Protein AF-A0A382VMK7-F1 (afdb_monomer)

Nearest PDB structures (foldseek):
  5dx6-assembly1_B-2  TM=9.245E-01  e=3.567E-18  Klebsiella pneumoniae
  1ozh-assembly1_A  TM=8.882E-01  e=9.250E-19  Klebsiella pneumoniae
  5wdg-assembly1_B  TM=8.796E-01  e=2.365E-18  Klebsiella pneumoniae
  4d5g-assembly1_B  TM=8.790E-01  e=1.026E-17  Azoarcus olearius
  4d5e-assembly1_B  TM=8.717E-01  e=1.929E-16  Azoarcus olearius

Structure (mmCIF, N/CA/C/O backbone):
data_AF-A0A382VMK7-F1
#
_entry.id   AF-A0A382VMK7-F1
#
loop_
_atom_site.group_PDB
_atom_site.id
_atom_site.type_symbol
_atom_site.label_atom_id
_atom_site.label_alt_id
_atom_site.label_comp_id
_atom_site.label_asym_id
_atom_site.label_entity_id
_atom_site.label_seq_id
_atom_site.pdbx_PDB_ins_code
_atom_site.Cartn_x
_atom_site.Cartn_y
_atom_site.Cartn_z
_atom_site.occupancy
_atom_site.B_iso_or_equiv
_atom_site.auth_seq_id
_atom_site.auth_comp_id
_atom_site.auth_asym_id
_atom_site.auth_atom_id
_atom_site.pdbx_PDB_model_num
ATOM 1 N N . ASP A 1 1 ? 24.379 11.542 -21.689 1.00 87.12 1 ASP A N 1
ATOM 2 C CA . ASP A 1 1 ? 24.155 10.149 -21.258 1.00 87.12 1 ASP A CA 1
ATOM 3 C C . ASP A 1 1 ? 22.720 10.032 -20.759 1.00 87.12 1 ASP A C 1
ATOM 5 O O . ASP A 1 1 ? 22.402 10.542 -19.684 1.00 87.12 1 ASP A O 1
ATOM 9 N N . SER A 1 2 ? 21.858 9.434 -21.584 1.00 90.12 2 SER A N 1
ATOM 10 C CA . SER A 1 2 ? 20.422 9.259 -21.330 1.00 90.12 2 SER A CA 1
ATOM 11 C C . SER A 1 2 ? 20.166 8.389 -20.099 1.00 90.12 2 SER A C 1
ATOM 13 O O . SER A 1 2 ? 19.310 8.707 -19.274 1.00 90.12 2 SER A O 1
ATOM 15 N N . ILE A 1 3 ? 20.955 7.325 -19.919 1.00 94.25 3 ILE A N 1
ATOM 16 C CA . ILE A 1 3 ? 20.839 6.423 -18.769 1.00 94.25 3 ILE A CA 1
ATOM 17 C C . ILE A 1 3 ? 21.176 7.157 -17.475 1.00 94.25 3 ILE A C 1
ATOM 19 O O . ILE A 1 3 ? 20.467 7.011 -16.479 1.00 94.25 3 ILE A O 1
ATOM 23 N N . ARG A 1 4 ? 22.229 7.982 -17.471 1.00 94.56 4 ARG A N 1
ATOM 24 C CA . ARG A 1 4 ? 22.581 8.783 -16.288 1.00 94.56 4 ARG A CA 1
ATOM 25 C C . ARG A 1 4 ? 21.475 9.770 -15.906 1.00 94.56 4 ARG A C 1
ATOM 27 O O . ARG A 1 4 ? 21.239 9.946 -14.714 1.00 94.56 4 ARG A O 1
ATOM 34 N N . MET A 1 5 ? 20.800 10.372 -16.886 1.00 95.31 5 MET A N 1
ATOM 35 C CA . MET A 1 5 ? 19.682 11.294 -16.651 1.00 95.31 5 MET A CA 1
ATOM 36 C C . MET A 1 5 ? 18.479 10.597 -16.001 1.00 95.31 5 MET A C 1
ATOM 38 O O . MET A 1 5 ? 17.836 11.171 -15.129 1.00 95.31 5 MET A O 1
ATOM 42 N N . LEU A 1 6 ? 18.193 9.352 -16.392 1.00 94.81 6 LEU A N 1
ATOM 43 C CA . LEU A 1 6 ? 17.010 8.620 -15.933 1.00 94.81 6 LEU A CA 1
ATOM 44 C C . LEU A 1 6 ? 17.263 7.735 -14.698 1.00 94.81 6 LEU A C 1
ATOM 46 O O . LEU A 1 6 ? 16.326 7.195 -14.108 1.00 94.81 6 LEU A O 1
ATOM 50 N N . ARG A 1 7 ? 18.521 7.585 -14.270 1.00 93.44 7 ARG A N 1
ATOM 51 C CA . ARG A 1 7 ? 18.901 6.784 -13.095 1.00 93.44 7 ARG A CA 1
ATOM 52 C C . ARG A 1 7 ? 18.180 7.191 -11.796 1.00 93.44 7 ARG A C 1
ATOM 54 O O . ARG A 1 7 ? 17.766 6.281 -11.090 1.00 93.44 7 ARG A O 1
ATOM 61 N N . PRO A 1 8 ? 17.973 8.483 -11.467 1.00 95.06 8 PRO A N 1
ATOM 62 C CA . PRO A 1 8 ? 17.284 8.868 -10.228 1.00 95.06 8 PRO A CA 1
ATOM 63 C C . PRO A 1 8 ? 15.796 8.488 -10.182 1.00 95.06 8 PRO A C 1
ATOM 65 O O . PRO A 1 8 ? 15.213 8.464 -9.105 1.00 95.06 8 PRO A O 1
ATOM 68 N N . ILE A 1 9 ? 15.181 8.208 -11.337 1.00 95.25 9 ILE A N 1
ATOM 69 C CA . ILE A 1 9 ? 13.748 7.898 -11.475 1.00 95.25 9 ILE A CA 1
ATOM 70 C C . ILE A 1 9 ? 13.495 6.466 -11.973 1.00 95.25 9 ILE A C 1
ATOM 72 O O . ILE A 1 9 ? 12.394 6.137 -12.412 1.00 95.25 9 ILE A O 1
ATOM 76 N N . SER A 1 10 ? 14.512 5.603 -11.936 1.00 96.06 10 SER A N 1
ATOM 77 C CA . SER A 1 10 ? 14.403 4.199 -12.334 1.00 96.06 10 SER A CA 1
ATOM 78 C C . SER A 1 10 ? 15.081 3.285 -11.322 1.00 96.06 10 SER A C 1
ATOM 80 O O . SER A 1 10 ? 16.076 3.636 -10.696 1.00 96.06 10 SER A O 1
ATOM 82 N N . LYS A 1 11 ? 14.556 2.067 -11.182 1.00 96.56 11 LYS A N 1
ATOM 83 C CA . LYS A 1 11 ? 15.168 1.013 -10.361 1.00 96.56 11 LYS A CA 1
ATOM 84 C C . LYS A 1 11 ? 16.472 0.512 -10.972 1.00 96.56 11 LYS A C 1
ATOM 86 O O . LYS A 1 11 ? 17.366 0.054 -10.267 1.00 96.56 11 LYS A O 1
ATOM 91 N N . TRP A 1 12 ? 16.548 0.533 -12.300 1.00 97.19 12 TRP A N 1
ATOM 92 C CA . TRP A 1 12 ? 17.700 0.067 -13.052 1.00 97.19 12 TRP A CA 1
ATOM 93 C C . TRP A 1 12 ? 17.698 0.674 -14.453 1.00 97.19 12 TRP A C 1
ATOM 95 O O . TRP A 1 12 ? 16.662 0.702 -15.114 1.00 97.19 12 TRP A O 1
ATOM 105 N N . GLY A 1 13 ? 18.860 1.128 -14.913 1.00 96.12 13 GLY A N 1
ATOM 106 C CA . GLY A 1 13 ? 19.052 1.685 -16.248 1.00 96.12 13 GLY A CA 1
ATOM 107 C C . GLY A 1 13 ? 20.375 1.213 -16.839 1.00 96.12 13 GLY A C 1
ATOM 108 O O . GLY A 1 13 ? 21.387 1.243 -16.133 1.00 96.12 13 GLY A O 1
ATOM 109 N N . HIS A 1 14 ? 20.386 0.773 -18.100 1.00 96.19 14 HIS A N 1
ATOM 110 C CA . HIS A 1 14 ? 21.605 0.295 -18.761 1.00 96.19 14 HIS A CA 1
ATOM 111 C C . HIS A 1 14 ? 21.561 0.448 -20.289 1.00 96.19 14 HIS A C 1
ATOM 113 O O . HIS A 1 14 ? 20.524 0.213 -20.903 1.00 96.19 14 HIS A O 1
ATOM 119 N N . SER A 1 15 ? 22.702 0.763 -20.909 1.00 96.25 15 SER A N 1
ATOM 120 C CA . SER A 1 15 ? 22.875 0.719 -22.370 1.00 96.25 15 SER A CA 1
ATOM 121 C C . SER A 1 15 ? 23.391 -0.647 -22.822 1.00 96.25 15 SER A C 1
ATOM 123 O O . SER A 1 15 ? 24.264 -1.233 -22.176 1.00 96.25 15 SER A O 1
ATOM 125 N N . ILE A 1 16 ? 22.863 -1.177 -23.919 1.00 95.56 16 ILE A N 1
ATOM 126 C CA . ILE A 1 16 ? 23.260 -2.482 -24.454 1.00 95.56 16 ILE A CA 1
ATOM 127 C C . ILE A 1 16 ? 24.425 -2.288 -25.425 1.00 95.56 16 ILE A C 1
ATOM 129 O O . ILE A 1 16 ? 24.258 -1.724 -26.497 1.00 95.56 16 ILE A O 1
ATOM 133 N N . TYR A 1 17 ? 25.608 -2.786 -25.061 1.00 94.56 17 TYR A N 1
ATOM 134 C CA . TYR A 1 17 ? 26.824 -2.645 -25.880 1.00 94.56 17 TYR A CA 1
ATOM 135 C C . TYR A 1 17 ? 27.124 -3.853 -26.777 1.00 94.56 17 TYR A C 1
ATOM 137 O O . TYR A 1 17 ? 27.991 -3.781 -27.645 1.00 94.56 17 TYR A O 1
ATOM 145 N N . LYS A 1 18 ? 26.456 -4.987 -26.542 1.00 93.75 18 LYS A N 1
ATOM 146 C CA . LYS A 1 18 ? 26.663 -6.241 -27.273 1.00 93.75 18 LYS A CA 1
ATOM 147 C C . LYS A 1 18 ? 25.306 -6.824 -27.655 1.00 93.75 18 LYS A C 1
ATOM 149 O O . LYS A 1 18 ? 24.480 -7.003 -26.760 1.00 93.75 18 LYS A O 1
ATOM 154 N N . PRO A 1 19 ? 25.045 -7.127 -28.934 1.00 92.75 19 PRO A N 1
ATOM 155 C CA . PRO A 1 19 ? 23.731 -7.609 -29.343 1.00 92.75 19 PRO A CA 1
ATOM 156 C C . PRO A 1 19 ? 23.422 -8.999 -28.749 1.00 92.75 19 PRO A C 1
ATOM 158 O O . PRO A 1 19 ? 22.274 -9.307 -28.436 1.00 92.75 19 PRO A O 1
ATOM 161 N N . GLU A 1 20 ? 24.443 -9.806 -28.440 1.00 91.75 20 GLU A N 1
ATOM 162 C CA . GLU A 1 20 ? 24.295 -11.132 -27.828 1.00 91.75 20 GLU A CA 1
ATOM 163 C C . GLU A 1 20 ? 23.798 -11.100 -26.371 1.00 91.75 20 GLU A C 1
ATOM 165 O O . GLU A 1 20 ? 23.551 -12.165 -25.797 1.00 91.75 20 GLU A O 1
ATOM 170 N N . THR A 1 21 ? 23.722 -9.930 -25.726 1.00 92.81 21 THR A N 1
ATOM 171 C CA . THR A 1 21 ? 23.232 -9.795 -24.341 1.00 92.81 21 THR A CA 1
ATOM 172 C C . THR A 1 21 ? 21.795 -9.288 -24.267 1.00 92.81 21 THR A C 1
ATOM 174 O O . THR A 1 21 ? 21.233 -9.251 -23.173 1.00 92.81 21 THR A O 1
ATOM 177 N N . ILE A 1 22 ? 21.168 -8.951 -25.403 1.00 93.19 22 ILE A N 1
ATOM 178 C CA . ILE A 1 22 ? 19.795 -8.425 -25.448 1.00 93.19 22 ILE A CA 1
ATOM 179 C C . ILE A 1 22 ? 18.808 -9.332 -24.684 1.00 93.19 22 ILE A C 1
ATOM 181 O O . ILE A 1 22 ? 18.127 -8.806 -23.799 1.00 93.19 22 ILE A O 1
ATOM 185 N N . PRO A 1 23 ? 18.748 -10.667 -24.906 1.00 92.56 23 PRO A N 1
ATOM 186 C CA . PRO A 1 23 ? 17.789 -11.519 -24.194 1.00 92.56 23 PRO A CA 1
ATOM 187 C C . PRO A 1 23 ? 17.968 -11.494 -22.669 1.00 92.56 23 PRO A C 1
ATOM 189 O O . PRO A 1 23 ? 16.991 -11.433 -21.923 1.00 92.56 23 PRO A O 1
ATOM 192 N N . GLU A 1 24 ? 19.216 -11.486 -22.194 1.00 93.12 24 GLU A N 1
ATOM 193 C CA . GLU A 1 24 ? 19.541 -11.425 -20.766 1.00 93.12 24 GLU A CA 1
ATOM 194 C C . GLU A 1 24 ? 19.155 -10.078 -20.152 1.00 93.12 24 GLU A C 1
ATOM 196 O O . GLU A 1 24 ? 18.521 -10.029 -19.095 1.00 93.12 24 GLU A O 1
ATOM 201 N N . MET A 1 25 ? 19.501 -8.983 -20.830 1.00 95.06 25 MET A N 1
ATOM 202 C CA . MET A 1 25 ? 19.239 -7.624 -20.363 1.00 95.06 25 MET A CA 1
ATOM 203 C C . MET A 1 25 ? 17.740 -7.340 -20.297 1.00 95.06 25 MET A C 1
ATOM 205 O O . MET A 1 25 ? 17.267 -6.826 -19.283 1.00 95.06 25 MET A O 1
ATOM 209 N N . VAL A 1 26 ? 16.978 -7.750 -21.317 1.00 94.81 26 VAL A N 1
ATOM 210 C CA . VAL A 1 26 ? 15.511 -7.653 -21.319 1.00 94.81 26 VAL A CA 1
ATOM 211 C C . VAL A 1 26 ? 14.929 -8.493 -20.184 1.00 94.81 26 VAL A C 1
ATO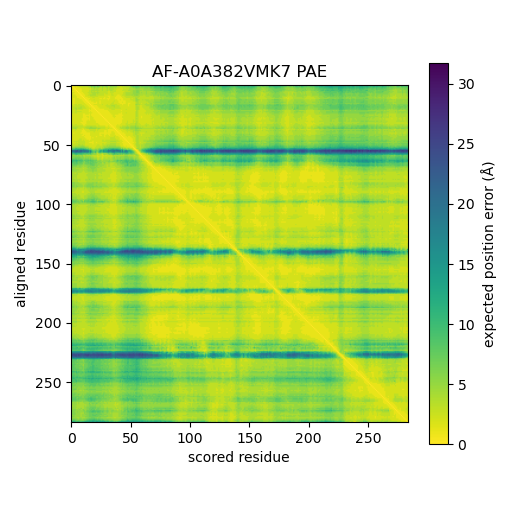M 213 O O . VAL A 1 26 ? 14.161 -7.981 -19.368 1.00 94.81 26 VAL A O 1
ATOM 216 N N . ARG A 1 27 ? 15.351 -9.756 -20.041 1.00 94.56 27 ARG A N 1
ATOM 217 C CA . ARG A 1 27 ? 14.870 -10.626 -18.958 1.00 94.56 27 ARG A CA 1
ATOM 218 C C . ARG A 1 27 ? 15.138 -10.031 -17.573 1.00 94.56 27 ARG A C 1
ATOM 220 O O . ARG A 1 27 ? 14.276 -10.132 -16.690 1.00 94.56 27 ARG A O 1
ATOM 227 N N . LYS A 1 28 ? 16.316 -9.435 -17.376 1.00 95.19 28 LYS A N 1
ATOM 228 C CA . LYS A 1 28 ? 16.721 -8.757 -16.138 1.00 95.19 28 LYS A CA 1
ATOM 229 C C . LYS A 1 28 ? 15.894 -7.499 -15.879 1.00 95.19 28 LYS A C 1
ATOM 231 O O . LYS A 1 28 ? 15.451 -7.330 -14.745 1.00 95.19 28 LYS A O 1
ATOM 236 N N . ALA A 1 29 ? 15.651 -6.671 -16.898 1.00 96.19 29 ALA A N 1
ATOM 237 C CA . ALA A 1 29 ? 14.829 -5.465 -16.791 1.00 96.19 29 ALA A CA 1
ATOM 238 C C . ALA A 1 29 ? 13.443 -5.796 -16.223 1.00 96.19 29 ALA A C 1
ATOM 240 O O . ALA A 1 29 ? 13.086 -5.310 -15.153 1.00 96.19 29 ALA A O 1
ATOM 241 N N . PHE A 1 30 ? 12.730 -6.739 -16.848 1.00 95.31 30 PHE A N 1
ATOM 242 C CA . PHE A 1 30 ? 11.422 -7.190 -16.361 1.00 95.31 30 PHE A CA 1
ATOM 243 C C . PHE A 1 30 ? 11.498 -7.791 -14.953 1.00 95.31 30 PHE A C 1
ATOM 245 O O . PHE A 1 30 ? 10.672 -7.466 -14.104 1.00 95.31 30 PHE A O 1
ATOM 252 N N . LYS A 1 31 ? 12.530 -8.598 -14.651 1.00 94.38 31 LYS A N 1
ATOM 253 C CA . LYS A 1 31 ? 12.708 -9.162 -13.300 1.00 94.38 31 LYS A CA 1
ATOM 254 C C . LYS A 1 31 ? 12.799 -8.072 -12.228 1.00 94.38 31 LYS A C 1
ATOM 256 O O . LYS A 1 31 ? 12.216 -8.234 -11.164 1.00 94.38 31 LYS A O 1
ATOM 261 N N . ILE A 1 32 ? 13.545 -6.998 -12.486 1.00 95.12 32 ILE A N 1
ATOM 262 C CA . ILE A 1 32 ? 13.729 -5.888 -11.539 1.00 95.12 32 ILE A CA 1
ATOM 263 C C . ILE A 1 32 ? 12.477 -5.001 -11.485 1.00 95.12 32 ILE A C 1
ATOM 265 O O . ILE A 1 32 ? 12.089 -4.559 -10.400 1.00 95.12 32 ILE A O 1
ATOM 269 N N . ALA A 1 33 ? 11.827 -4.764 -12.628 1.00 95.56 33 ALA A N 1
ATOM 270 C CA . ALA A 1 33 ? 10.605 -3.970 -12.716 1.00 95.56 33 ALA A CA 1
ATOM 271 C C . ALA A 1 33 ? 9.455 -4.583 -11.901 1.00 95.56 33 ALA A C 1
ATOM 273 O O . ALA A 1 33 ? 8.742 -3.860 -11.211 1.00 95.56 33 ALA A O 1
ATOM 274 N N . GLU A 1 34 ? 9.317 -5.912 -11.931 1.00 92.25 34 GLU A N 1
ATOM 275 C CA . GLU A 1 34 ? 8.268 -6.665 -11.225 1.00 92.25 34 GLU A CA 1
ATOM 276 C C . GLU A 1 34 ? 8.579 -6.937 -9.741 1.00 92.25 34 GLU A C 1
ATOM 278 O O . GLU A 1 34 ? 7.682 -7.300 -8.975 1.00 92.25 34 GLU A O 1
ATOM 283 N N . GLN A 1 35 ? 9.841 -6.804 -9.315 1.00 90.81 35 GLN A N 1
ATOM 284 C CA . GLN A 1 35 ? 10.218 -6.931 -7.902 1.00 90.81 35 GLN A CA 1
ATOM 285 C C . GLN A 1 35 ? 9.572 -5.826 -7.067 1.00 90.81 35 GLN A C 1
ATOM 287 O O . GLN A 1 35 ? 9.479 -4.687 -7.512 1.00 90.81 35 GLN A O 1
ATOM 292 N N . GLU A 1 36 ? 9.188 -6.135 -5.832 1.00 89.06 36 GLU A N 1
ATOM 293 C CA . GLU A 1 36 ? 8.537 -5.161 -4.953 1.00 89.06 36 GLU A CA 1
ATOM 294 C C . GLU A 1 36 ? 9.561 -4.163 -4.378 1.00 89.06 36 GLU A C 1
ATOM 296 O O . GLU A 1 36 ? 10.664 -4.547 -3.998 1.00 89.06 36 GLU A O 1
ATOM 301 N N . LYS A 1 37 ? 9.261 -2.864 -4.312 1.00 89.25 37 LYS A N 1
ATOM 302 C CA . LYS A 1 37 ? 8.102 -2.193 -4.929 1.00 89.25 37 LYS A CA 1
ATOM 303 C C . LYS A 1 37 ? 8.286 -2.117 -6.465 1.00 89.25 37 LYS A C 1
ATOM 305 O O . LYS A 1 37 ? 9.405 -1.817 -6.904 1.00 89.25 37 LYS A O 1
ATOM 310 N N . PRO A 1 38 ? 7.259 -2.422 -7.292 1.00 91.56 38 PRO A N 1
ATOM 311 C CA . PRO A 1 38 ? 7.386 -2.389 -8.744 1.00 91.56 38 PRO A CA 1
ATOM 312 C C . PRO A 1 38 ? 7.754 -0.995 -9.230 1.00 91.56 38 PRO A C 1
ATOM 314 O O . PRO A 1 38 ? 7.354 0.002 -8.630 1.00 91.56 38 PRO A O 1
ATOM 317 N N . GLY A 1 39 ? 8.510 -0.917 -10.317 1.00 94.50 39 GLY A N 1
ATOM 318 C CA . GLY A 1 39 ? 8.973 0.372 -10.811 1.00 94.50 39 GLY A CA 1
ATOM 319 C C . GLY A 1 39 ? 9.666 0.299 -12.157 1.00 94.50 39 GLY A C 1
ATOM 320 O O . GLY A 1 39 ? 9.794 -0.760 -12.766 1.00 94.50 39 GLY A O 1
ATOM 321 N N . VAL A 1 40 ? 10.107 1.461 -12.623 1.00 96.81 40 VAL A N 1
ATOM 322 C CA . VAL A 1 40 ? 10.625 1.636 -13.979 1.00 96.81 40 VAL A CA 1
ATOM 323 C C . VAL A 1 40 ? 12.026 1.042 -14.114 1.00 96.81 40 VAL A C 1
ATOM 325 O O . VAL A 1 40 ? 12.895 1.267 -13.270 1.00 96.81 40 VAL A O 1
ATOM 328 N N . THR A 1 41 ? 12.263 0.332 -15.215 1.00 97.88 41 THR A N 1
ATOM 329 C CA . THR A 1 41 ? 13.598 -0.070 -15.676 1.00 97.88 41 THR A CA 1
ATOM 330 C C . THR A 1 41 ? 13.823 0.395 -17.102 1.00 97.88 41 THR A C 1
ATOM 332 O O . THR A 1 41 ? 12.881 0.411 -17.890 1.00 97.88 41 THR A O 1
ATOM 335 N N . ILE A 1 42 ? 15.059 0.747 -17.444 1.00 97.06 42 ILE A N 1
ATOM 336 C CA . ILE A 1 42 ? 15.380 1.431 -18.696 1.00 97.06 42 ILE A CA 1
ATOM 337 C C . ILE A 1 42 ? 16.498 0.686 -19.412 1.00 97.06 42 ILE A C 1
ATOM 339 O O . ILE A 1 42 ? 17.556 0.423 -18.842 1.00 97.06 42 ILE A O 1
ATOM 343 N N . LEU A 1 43 ? 16.263 0.366 -20.679 1.00 96.00 43 LEU A N 1
ATOM 344 C CA . LEU A 1 43 ? 17.257 -0.209 -21.570 1.00 96.00 43 LEU A CA 1
ATOM 345 C C . LEU A 1 43 ? 17.445 0.720 -22.760 1.00 96.00 43 LEU A C 1
ATOM 347 O O . LEU A 1 43 ? 16.505 0.960 -23.512 1.00 96.00 43 LEU A O 1
ATOM 351 N N . GLU A 1 44 ? 18.656 1.237 -22.925 1.00 96.25 44 GLU A N 1
ATOM 352 C CA . GLU A 1 44 ? 19.042 1.965 -24.131 1.00 96.25 44 GLU A CA 1
ATOM 353 C C . GLU A 1 44 ? 19.626 0.963 -25.129 1.00 96.25 44 GLU A C 1
ATOM 355 O O . GLU A 1 44 ? 20.584 0.250 -24.819 1.00 96.25 44 GLU A O 1
ATOM 360 N N . LEU A 1 45 ? 19.029 0.891 -26.318 1.00 95.69 45 LEU A N 1
ATOM 361 C CA . LEU A 1 45 ? 19.481 0.043 -27.415 1.00 95.69 45 LEU A CA 1
ATOM 362 C C . LEU A 1 45 ? 20.042 0.939 -28.531 1.00 95.69 45 LEU A C 1
ATOM 364 O O . LEU A 1 45 ? 19.256 1.543 -29.261 1.00 95.69 45 LEU A O 1
ATOM 368 N N . PRO A 1 46 ? 21.376 1.048 -28.666 1.00 95.94 46 PRO A N 1
ATOM 369 C CA . PRO A 1 46 ? 21.995 1.805 -29.748 1.00 95.94 46 PRO A CA 1
ATOM 370 C C . PRO A 1 46 ? 21.626 1.238 -31.123 1.00 95.94 46 PRO A C 1
ATOM 372 O O . PRO A 1 46 ? 21.546 0.020 -31.304 1.00 95.94 46 PRO A O 1
ATOM 375 N N . GLU A 1 47 ? 21.432 2.112 -32.111 1.00 97.12 47 GLU A N 1
ATOM 376 C CA . GLU A 1 47 ? 21.015 1.699 -33.457 1.00 97.12 47 GLU A CA 1
ATOM 377 C C . GLU A 1 47 ? 22.028 0.782 -34.152 1.00 97.12 47 GLU A C 1
ATOM 379 O O . GLU A 1 47 ? 21.641 -0.140 -34.867 1.00 97.12 47 GLU A O 1
ATOM 384 N N . ASP A 1 48 ? 23.325 1.029 -33.966 1.00 95.75 48 ASP A N 1
ATOM 385 C CA . ASP A 1 48 ? 24.402 0.217 -34.539 1.00 95.75 48 ASP A CA 1
ATOM 386 C C . ASP A 1 48 ? 24.436 -1.193 -33.937 1.00 95.75 48 ASP A C 1
ATOM 388 O O . ASP A 1 48 ? 24.784 -2.150 -34.627 1.00 95.75 48 ASP A O 1
ATOM 392 N N . ILE A 1 49 ? 24.030 -1.336 -32.673 1.00 95.19 49 ILE A N 1
ATOM 393 C CA . ILE A 1 49 ? 23.857 -2.631 -32.011 1.00 95.19 49 ILE A CA 1
ATOM 394 C C . ILE A 1 49 ? 22.580 -3.318 -32.500 1.00 95.19 49 ILE A C 1
ATOM 396 O O . ILE A 1 49 ? 22.623 -4.505 -32.811 1.00 95.19 49 ILE A O 1
ATOM 400 N N . ALA A 1 50 ? 21.472 -2.583 -32.628 1.00 93.69 50 ALA A N 1
ATOM 401 C CA . ALA A 1 50 ? 20.192 -3.117 -33.101 1.00 93.69 50 ALA A CA 1
ATOM 402 C C . ALA A 1 50 ? 20.251 -3.672 -34.536 1.00 93.69 50 ALA A C 1
ATOM 404 O O . ALA A 1 50 ? 19.525 -4.607 -34.859 1.00 93.69 50 ALA A O 1
ATOM 405 N N . LYS A 1 51 ? 21.110 -3.103 -35.392 1.00 94.88 51 LYS A N 1
ATOM 406 C CA . LYS A 1 51 ? 21.286 -3.506 -36.799 1.00 94.88 51 LYS A CA 1
ATOM 407 C C . LYS A 1 51 ? 22.101 -4.791 -36.989 1.00 94.88 51 LYS A C 1
ATOM 409 O O . LYS A 1 51 ? 22.141 -5.309 -38.101 1.00 94.88 51 LYS A O 1
ATOM 414 N N . LYS A 1 52 ? 22.798 -5.283 -35.959 1.00 92.88 52 LYS A N 1
ATOM 415 C CA . LYS A 1 52 ? 23.676 -6.455 -36.088 1.00 92.88 52 LYS A CA 1
ATOM 416 C C . LYS A 1 52 ? 22.867 -7.745 -36.135 1.00 92.88 52 LYS A C 1
ATOM 418 O O . LYS A 1 52 ? 22.055 -8.008 -35.253 1.00 92.88 52 LYS A O 1
ATOM 423 N N . GLU A 1 53 ? 23.164 -8.584 -37.121 1.00 90.12 53 GLU A N 1
ATOM 424 C CA . GLU A 1 53 ? 22.693 -9.964 -37.136 1.00 90.12 53 GLU A CA 1
ATOM 425 C C . GLU A 1 53 ? 23.448 -10.782 -36.090 1.00 90.12 53 GLU A C 1
ATOM 427 O O . GLU A 1 53 ? 24.671 -10.699 -35.961 1.00 90.12 53 GLU A O 1
ATOM 432 N N . VAL A 1 54 ? 22.705 -11.581 -35.332 1.00 86.38 54 VAL A N 1
ATOM 433 C CA . VAL A 1 54 ? 23.250 -12.435 -34.280 1.00 86.38 54 VAL A CA 1
ATOM 434 C C . VAL A 1 54 ? 22.745 -13.843 -34.516 1.00 86.38 54 VAL A C 1
ATOM 436 O O . VAL A 1 54 ? 21.551 -14.044 -34.743 1.00 86.38 54 VAL A O 1
ATOM 439 N N . ILE A 1 55 ? 23.635 -14.828 -34.410 1.00 80.44 55 ILE A N 1
ATOM 440 C CA . ILE A 1 55 ? 23.214 -16.226 -34.329 1.00 80.44 55 ILE A CA 1
ATOM 441 C C . ILE A 1 55 ? 22.365 -16.346 -33.064 1.00 80.44 55 ILE A C 1
ATOM 443 O O . ILE A 1 55 ? 22.835 -16.039 -31.966 1.00 80.44 55 ILE A O 1
ATOM 447 N N . SER A 1 56 ? 21.095 -16.706 -33.254 1.00 66.00 56 SER A N 1
ATOM 448 C CA . SER A 1 56 ? 20.070 -16.672 -32.214 1.00 66.00 56 SER A CA 1
ATOM 449 C C . SER A 1 56 ? 20.562 -17.341 -30.929 1.00 66.00 56 SER A C 1
ATOM 451 O O . SER A 1 56 ? 20.916 -18.520 -30.921 1.00 66.00 56 SER A O 1
ATOM 453 N N . LYS A 1 57 ? 20.585 -16.574 -29.836 1.00 69.56 57 LYS A N 1
ATOM 454 C CA . LYS A 1 57 ? 20.596 -17.145 -28.491 1.00 69.56 57 LYS A CA 1
ATOM 455 C C . LYS A 1 57 ? 19.161 -17.418 -28.080 1.00 69.56 57 LYS A C 1
ATOM 457 O O . LYS A 1 57 ? 18.283 -16.595 -28.339 1.00 69.56 57 LYS A O 1
ATOM 462 N N . GLU A 1 58 ? 18.949 -18.534 -27.393 1.00 82.88 58 GLU A N 1
ATOM 463 C CA . GLU A 1 58 ? 17.648 -18.856 -26.816 1.00 82.88 58 GLU A CA 1
ATOM 464 C C . GLU A 1 58 ? 17.146 -17.713 -25.923 1.00 82.88 58 GLU A C 1
ATOM 466 O O . GLU A 1 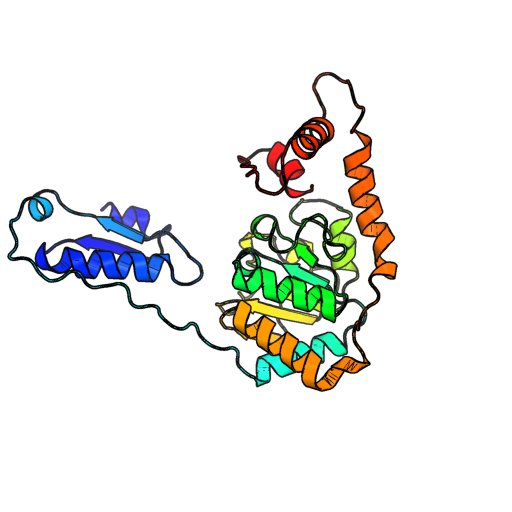58 ? 17.901 -17.110 -25.148 1.00 82.88 58 GLU A O 1
ATOM 471 N N . ILE A 1 59 ? 15.854 -17.408 -26.045 1.00 85.75 59 ILE A N 1
ATOM 472 C CA . ILE A 1 59 ? 15.184 -16.457 -25.163 1.00 85.75 59 ILE A CA 1
ATOM 473 C C . ILE A 1 59 ? 15.214 -17.033 -23.746 1.00 85.75 59 ILE A C 1
ATOM 475 O O . ILE A 1 59 ? 14.873 -18.191 -23.510 1.00 85.75 59 ILE A O 1
ATOM 479 N N . ILE A 1 60 ? 15.626 -16.213 -22.778 1.00 89.94 60 ILE A N 1
ATOM 480 C CA . ILE A 1 60 ? 15.637 -16.634 -21.379 1.00 89.94 60 ILE A CA 1
ATOM 481 C C . ILE A 1 60 ? 14.213 -16.550 -20.834 1.00 89.94 60 ILE A C 1
ATOM 483 O O . ILE A 1 60 ? 13.731 -15.471 -20.487 1.00 89.94 60 ILE A O 1
ATOM 487 N N . GLU A 1 61 ? 13.563 -17.703 -20.712 1.00 91.69 61 GLU A N 1
ATOM 488 C CA . GLU A 1 61 ? 12.182 -17.793 -20.243 1.00 91.69 61 GLU A CA 1
ATOM 489 C C . GLU A 1 61 ? 11.979 -17.228 -18.817 1.00 91.69 61 GLU A C 1
ATOM 491 O O . GLU A 1 61 ? 12.815 -17.403 -17.907 1.00 91.69 61 GLU A O 1
ATOM 496 N N . PRO A 1 62 ? 10.844 -16.555 -18.555 1.00 89.69 62 PRO A N 1
ATOM 497 C CA . PRO A 1 62 ? 10.531 -16.026 -17.242 1.00 89.69 62 PRO A CA 1
ATOM 498 C C . PRO A 1 62 ? 10.219 -17.139 -16.237 1.00 89.69 62 PRO A C 1
ATOM 500 O O . PRO A 1 62 ? 9.157 -17.752 -16.232 1.00 89.69 62 PRO A O 1
ATOM 503 N N . ARG A 1 63 ? 11.136 -17.352 -15.288 1.00 87.62 63 ARG A N 1
ATOM 504 C CA . ARG A 1 63 ? 10.874 -18.175 -14.095 1.00 87.62 63 ARG A CA 1
ATOM 5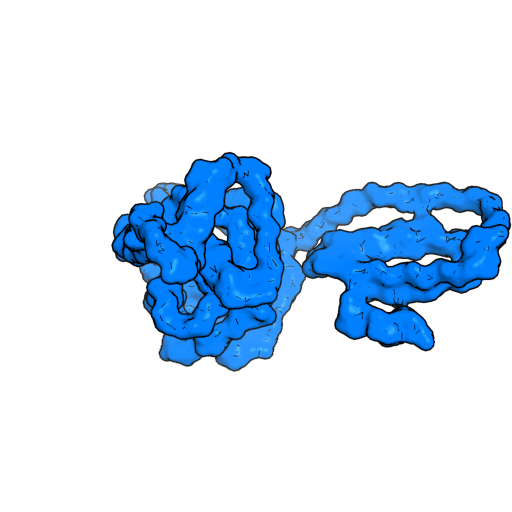05 C C . ARG A 1 63 ? 10.218 -17.365 -12.975 1.00 87.62 63 ARG A C 1
ATOM 507 O O . ARG A 1 63 ? 10.742 -16.319 -12.578 1.00 87.62 63 ARG A O 1
ATOM 514 N N . LYS A 1 64 ? 9.110 -17.878 -12.424 1.00 83.00 64 LYS A N 1
ATOM 515 C CA . LYS A 1 64 ? 8.458 -17.314 -11.230 1.00 83.00 64 LYS A CA 1
ATOM 516 C C . LYS A 1 64 ? 9.395 -17.428 -10.028 1.00 83.00 64 LYS A C 1
ATOM 518 O O . LYS A 1 64 ? 9.875 -18.513 -9.713 1.00 83.00 64 LYS A O 1
ATOM 523 N N . THR A 1 65 ? 9.649 -16.308 -9.358 1.00 84.50 65 THR A N 1
ATOM 524 C CA . THR A 1 65 ? 10.458 -16.267 -8.130 1.00 84.50 65 THR A CA 1
ATOM 525 C C . THR A 1 65 ? 9.522 -16.320 -6.924 1.00 84.50 65 THR A C 1
ATOM 527 O O . THR A 1 65 ? 8.515 -15.611 -6.902 1.00 84.50 65 THR A O 1
ATOM 530 N N . ARG A 1 66 ? 9.825 -17.164 -5.930 1.00 85.94 66 ARG A N 1
ATOM 531 C CA . ARG A 1 66 ? 9.108 -17.134 -4.648 1.00 85.94 66 ARG A CA 1
ATOM 532 C C . ARG A 1 66 ? 9.531 -15.894 -3.863 1.00 85.94 66 ARG A C 1
ATOM 534 O O . ARG A 1 66 ? 10.7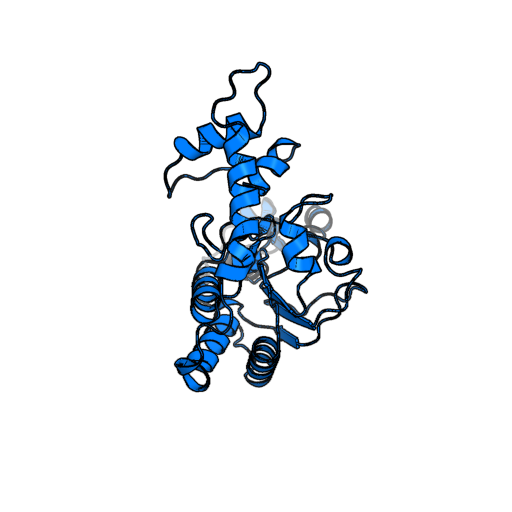04 -15.534 -3.868 1.00 85.94 66 ARG A O 1
ATOM 541 N N . ARG A 1 67 ? 8.565 -15.237 -3.229 1.00 89.88 67 ARG A N 1
ATOM 542 C CA . ARG A 1 67 ? 8.803 -14.067 -2.376 1.00 89.88 67 ARG A CA 1
ATOM 543 C C . ARG A 1 67 ? 9.191 -14.529 -0.966 1.00 89.88 67 ARG A C 1
ATOM 545 O O . ARG A 1 67 ? 8.931 -15.680 -0.618 1.00 89.88 67 ARG A O 1
ATOM 552 N N . ALA A 1 68 ? 9.845 -13.657 -0.201 1.00 92.06 68 ALA A N 1
ATOM 553 C CA . ALA A 1 68 ? 10.265 -13.962 1.163 1.00 92.06 68 ALA A CA 1
ATOM 554 C C . ALA A 1 68 ? 9.044 -14.236 2.056 1.00 92.06 68 ALA A C 1
ATOM 556 O O . ALA A 1 68 ? 8.063 -13.493 1.994 1.00 92.06 68 ALA A O 1
ATOM 557 N N . ALA A 1 69 ? 9.117 -15.301 2.852 1.00 95.50 69 ALA A N 1
ATOM 558 C CA . ALA A 1 69 ? 8.106 -15.611 3.856 1.00 95.50 69 ALA A CA 1
ATOM 559 C C . ALA A 1 69 ? 8.304 -14.735 5.098 1.00 95.50 69 ALA A C 1
ATOM 561 O O . ALA A 1 69 ? 9.429 -14.332 5.400 1.00 95.50 69 ALA A O 1
ATOM 562 N N . ALA A 1 70 ? 7.217 -14.461 5.811 1.00 97.44 70 ALA A N 1
ATOM 563 C CA . ALA A 1 70 ? 7.258 -13.728 7.069 1.00 97.44 70 ALA A CA 1
ATOM 564 C C . ALA A 1 70 ? 7.969 -14.535 8.163 1.00 97.44 70 ALA A C 1
ATOM 566 O O . ALA A 1 70 ? 7.737 -15.739 8.308 1.00 97.44 70 ALA A O 1
ATOM 567 N N . ASP A 1 71 ? 8.810 -13.865 8.958 1.00 98.00 71 ASP A N 1
ATOM 568 C CA . ASP A 1 71 ? 9.390 -14.479 10.148 1.00 98.00 71 ASP A CA 1
ATOM 569 C C . ASP A 1 71 ? 8.306 -14.728 11.205 1.00 98.00 71 ASP A C 1
ATOM 571 O O . ASP A 1 71 ? 7.613 -13.817 11.662 1.00 98.00 71 ASP A O 1
ATOM 575 N N . HIS A 1 72 ? 8.193 -15.982 11.631 1.00 97.38 72 HIS A N 1
ATOM 576 C CA . HIS A 1 72 ? 7.198 -16.427 12.601 1.00 97.38 72 HIS A CA 1
ATOM 577 C C . HIS A 1 72 ? 7.248 -15.683 13.950 1.00 97.38 72 HIS A C 1
ATOM 579 O O . HIS A 1 72 ? 6.207 -15.547 14.597 1.00 97.38 72 HIS A O 1
ATOM 585 N N . LYS A 1 73 ? 8.417 -15.196 14.406 1.00 98.38 73 LYS A N 1
ATOM 586 C CA . LYS A 1 73 ? 8.506 -14.437 15.667 1.00 98.38 73 LYS A CA 1
ATOM 587 C C . LYS A 1 73 ? 7.952 -13.032 15.484 1.00 98.38 73 LYS A C 1
ATOM 589 O O . LYS A 1 73 ? 7.190 -12.588 16.338 1.00 98.38 73 LYS A O 1
ATOM 594 N N . ALA A 1 74 ? 8.270 -12.380 14.367 1.00 98.44 74 ALA A N 1
ATOM 595 C CA . ALA A 1 74 ? 7.694 -11.087 14.007 1.00 98.44 74 ALA A CA 1
ATOM 596 C C . ALA A 1 74 ? 6.162 -11.169 13.858 1.00 98.44 74 ALA A C 1
ATOM 598 O O . ALA A 1 74 ? 5.441 -10.353 14.430 1.00 98.44 74 ALA A O 1
ATOM 599 N N . VAL A 1 75 ? 5.648 -12.210 13.189 1.00 98.62 75 VAL A N 1
ATOM 600 C CA . VAL A 1 75 ? 4.197 -12.475 13.087 1.00 98.62 75 VAL A CA 1
ATOM 601 C C . VAL A 1 75 ? 3.564 -12.647 14.465 1.00 98.62 75 VAL A C 1
ATOM 603 O O . VAL A 1 75 ? 2.521 -12.057 14.752 1.00 98.62 75 VAL A O 1
ATOM 606 N N . LYS A 1 76 ? 4.192 -13.441 15.338 1.00 98.50 76 LYS A N 1
ATOM 607 C CA . LYS A 1 76 ? 3.698 -13.664 16.698 1.00 98.50 76 LYS A CA 1
ATOM 608 C C . LYS A 1 76 ? 3.662 -12.361 17.504 1.00 98.50 76 LYS A C 1
ATOM 610 O O . LYS A 1 76 ? 2.644 -12.090 18.134 1.00 98.50 76 LYS A O 1
ATOM 615 N N . ALA A 1 77 ? 4.719 -11.551 17.438 1.00 98.69 77 ALA A N 1
ATOM 616 C CA . ALA A 1 77 ? 4.779 -10.249 18.102 1.00 98.69 77 ALA A CA 1
ATOM 617 C C . ALA A 1 77 ? 3.688 -9.293 17.589 1.00 98.69 77 ALA A C 1
ATOM 619 O O . ALA A 1 77 ? 3.045 -8.609 18.384 1.00 98.69 77 ALA A O 1
ATOM 620 N N . ALA A 1 78 ? 3.417 -9.295 16.279 1.00 98.69 78 ALA A N 1
ATOM 621 C CA . ALA A 1 78 ? 2.346 -8.493 15.694 1.00 98.69 78 ALA A CA 1
ATOM 622 C C . ALA A 1 78 ? 0.968 -8.917 16.231 1.00 98.69 78 ALA A C 1
ATOM 624 O O . ALA A 1 78 ? 0.181 -8.072 16.650 1.00 98.69 78 ALA A O 1
ATOM 625 N N . VAL A 1 79 ? 0.685 -10.223 16.284 1.00 98.44 79 VAL A N 1
ATOM 626 C CA . VAL A 1 79 ? -0.576 -10.747 16.838 1.00 98.44 79 VAL A CA 1
ATOM 627 C C . VAL A 1 79 ? -0.724 -10.420 18.326 1.00 98.44 79 VAL A C 1
ATOM 629 O O . VAL A 1 79 ? -1.799 -9.997 18.749 1.00 98.44 79 VAL A O 1
ATOM 632 N N . GLU A 1 80 ? 0.343 -10.553 19.115 1.00 98.12 80 GLU A N 1
ATOM 633 C CA . GLU A 1 80 ? 0.338 -10.187 20.538 1.00 98.12 80 GLU A CA 1
ATOM 634 C C . GLU A 1 80 ? 0.051 -8.693 20.743 1.00 98.12 80 GLU A C 1
ATOM 636 O O . GLU A 1 80 ? -0.767 -8.337 21.593 1.00 98.12 80 GLU A O 1
ATOM 641 N N . ALA A 1 81 ? 0.659 -7.819 19.938 1.00 98.38 81 ALA A N 1
ATOM 642 C CA . ALA A 1 81 ? 0.380 -6.387 19.975 1.00 98.38 81 ALA A CA 1
ATOM 643 C C . ALA A 1 81 ? -1.085 -6.080 19.607 1.00 98.38 81 ALA A C 1
ATOM 645 O O . ALA A 1 81 ? -1.739 -5.313 20.313 1.00 98.38 81 ALA A O 1
ATOM 646 N N . ILE A 1 82 ? -1.634 -6.729 18.570 1.00 98.19 82 ILE A N 1
ATOM 647 C CA . ILE A 1 82 ? -3.038 -6.552 18.157 1.00 98.19 82 ILE A CA 1
ATOM 648 C C . ILE A 1 82 ? -4.006 -6.942 19.278 1.00 98.19 82 ILE A C 1
ATOM 650 O O . ILE A 1 82 ? -4.956 -6.212 19.537 1.00 98.19 82 ILE A O 1
ATOM 654 N N . ILE A 1 83 ? -3.776 -8.067 19.955 1.00 96.38 83 ILE A N 1
ATOM 655 C CA . ILE A 1 83 ? -4.680 -8.575 21.002 1.00 96.38 83 ILE A CA 1
ATOM 656 C C . ILE A 1 83 ? -4.690 -7.678 22.240 1.00 96.38 83 ILE A C 1
ATOM 658 O O . ILE A 1 83 ? -5.718 -7.551 22.901 1.00 96.38 83 ILE A O 1
ATOM 662 N N . ASN A 1 84 ? -3.551 -7.066 22.561 1.00 95.94 84 ASN A N 1
ATOM 663 C CA . ASN A 1 84 ? -3.424 -6.178 23.714 1.00 95.94 84 ASN A CA 1
ATOM 664 C C . ASN A 1 84 ? -3.937 -4.753 23.440 1.00 95.94 84 ASN A C 1
ATOM 666 O O . ASN A 1 84 ? -4.061 -3.960 24.377 1.00 95.94 84 ASN A O 1
ATOM 670 N N . ALA A 1 85 ? -4.233 -4.416 22.181 1.00 96.56 85 ALA A N 1
ATOM 671 C CA . ALA A 1 85 ? -4.776 -3.118 21.805 1.00 96.56 85 ALA A CA 1
ATOM 672 C C . ALA A 1 85 ? -6.242 -2.971 22.241 1.00 96.56 85 ALA A C 1
ATOM 674 O O . ALA A 1 85 ? -7.010 -3.929 22.258 1.00 96.56 85 ALA A O 1
ATOM 675 N N . LYS A 1 86 ? -6.661 -1.743 22.553 1.00 93.88 86 LYS A N 1
ATOM 676 C CA . LYS A 1 86 ? -8.055 -1.398 22.877 1.00 93.88 86 LYS A CA 1
ATOM 677 C C . LYS A 1 86 ? -8.777 -0.772 21.690 1.00 93.88 86 LYS A C 1
ATOM 679 O O . LYS A 1 86 ? -9.988 -0.933 21.550 1.00 93.88 86 LYS A O 1
ATOM 684 N N . LYS A 1 87 ? -8.069 -0.003 20.860 1.00 93.69 87 LYS A N 1
ATOM 685 C CA . LYS A 1 87 ? -8.618 0.751 19.725 1.00 93.69 87 LYS A CA 1
ATOM 686 C C . LYS A 1 87 ? -7.710 0.633 18.492 1.00 93.69 87 LYS A C 1
ATOM 688 O O . LYS A 1 87 ? -7.346 1.668 17.927 1.00 93.69 87 LYS A O 1
ATOM 693 N N . PRO A 1 88 ? -7.392 -0.582 18.016 1.00 96.62 88 PRO A N 1
ATOM 694 C CA . PRO A 1 88 ? -6.557 -0.733 16.835 1.00 96.62 88 PRO A CA 1
ATOM 695 C C . PRO A 1 88 ? -7.223 -0.156 15.581 1.00 96.62 88 PRO A C 1
ATOM 697 O O . PRO A 1 88 ? -8.455 -0.089 15.454 1.00 96.62 88 PRO A O 1
ATOM 700 N N . ILE A 1 89 ? -6.384 0.242 14.631 1.00 96.62 89 ILE A N 1
ATOM 701 C CA . ILE A 1 89 ? -6.788 0.643 13.288 1.00 96.62 89 ILE A CA 1
ATOM 702 C C . ILE A 1 89 ? -5.778 0.121 12.269 1.00 96.62 89 ILE A C 1
ATOM 704 O O . ILE A 1 89 ? -4.576 0.090 12.530 1.00 96.62 89 ILE A O 1
ATOM 708 N N . ILE A 1 90 ? -6.259 -0.285 11.097 1.00 98.31 90 ILE A N 1
ATOM 709 C CA . ILE A 1 90 ? -5.393 -0.628 9.971 1.00 98.31 90 ILE A CA 1
ATOM 710 C C . ILE A 1 90 ? -5.214 0.605 9.084 1.00 98.31 90 ILE A C 1
ATOM 712 O O . ILE A 1 90 ? -6.200 1.219 8.673 1.00 98.31 90 ILE A O 1
ATOM 716 N N . LEU A 1 91 ? -3.962 0.921 8.753 1.00 97.75 91 LEU A N 1
ATOM 717 C CA . LEU A 1 91 ? -3.580 1.888 7.729 1.00 97.75 91 LEU A CA 1
ATOM 718 C C . LEU A 1 91 ? -3.085 1.124 6.493 1.00 97.75 91 LEU A C 1
ATOM 720 O O . LEU A 1 91 ? -2.008 0.534 6.497 1.00 97.75 91 LEU A O 1
ATOM 724 N N . SER A 1 92 ? -3.895 1.114 5.440 1.00 97.88 92 SER A N 1
ATOM 725 C CA . SER A 1 92 ? -3.647 0.380 4.198 1.00 97.88 92 SER A CA 1
ATOM 726 C C . SER A 1 92 ? -3.013 1.291 3.146 1.00 97.88 92 SER A C 1
ATOM 728 O O . SER A 1 92 ? -3.665 2.222 2.670 1.00 97.88 92 SER A O 1
ATOM 730 N N . GLY A 1 93 ? -1.758 1.019 2.785 1.00 96.88 93 GLY A N 1
ATOM 731 C CA . GLY A 1 93 ? -1.010 1.745 1.756 1.00 96.88 93 GLY A CA 1
ATOM 732 C C . GLY A 1 93 ? -0.986 1.061 0.387 1.00 96.88 93 GLY A C 1
ATOM 733 O O . GLY A 1 93 ? -1.720 0.102 0.127 1.00 96.88 93 GLY A O 1
ATOM 734 N N . ASN A 1 94 ? -0.105 1.526 -0.500 1.00 94.94 94 ASN A N 1
ATOM 735 C CA . ASN A 1 94 ? 0.048 1.003 -1.863 1.00 94.94 94 ASN A CA 1
ATOM 736 C C . ASN A 1 94 ? 0.366 -0.505 -1.908 1.00 94.94 94 ASN A C 1
ATOM 738 O O . ASN A 1 94 ? -0.100 -1.221 -2.793 1.00 94.94 94 ASN A O 1
ATOM 742 N N . GLY A 1 95 ? 1.154 -1.030 -0.968 1.00 94.62 95 GLY A N 1
ATOM 743 C CA . GLY A 1 95 ? 1.497 -2.457 -0.933 1.00 94.62 95 GLY A CA 1
ATOM 744 C C . GLY A 1 95 ? 0.303 -3.366 -0.606 1.00 94.62 95 GLY A C 1
ATOM 745 O O . GLY A 1 95 ? 0.264 -4.520 -1.040 1.00 94.62 95 GLY A O 1
ATOM 746 N N . ALA A 1 96 ? -0.718 -2.847 0.082 1.00 95.94 96 ALA A N 1
ATOM 747 C CA . ALA A 1 96 ? -1.908 -3.609 0.460 1.00 95.94 96 ALA A CA 1
ATOM 748 C C . ALA A 1 96 ? -2.900 -3.819 -0.700 1.00 95.94 96 ALA A C 1
ATOM 750 O O . ALA A 1 96 ? -3.671 -4.780 -0.684 1.00 95.94 96 ALA A O 1
ATOM 751 N N . VAL A 1 97 ? -2.863 -2.978 -1.744 1.00 93.81 97 VAL A N 1
ATOM 752 C CA . VAL A 1 97 ? -3.797 -3.061 -2.890 1.00 93.81 97 VAL A CA 1
ATOM 753 C C . VAL A 1 97 ? -3.535 -4.274 -3.793 1.00 93.81 97 VAL A C 1
ATOM 755 O O . VAL A 1 97 ? -4.365 -4.649 -4.621 1.00 93.81 97 VAL A O 1
ATOM 758 N N . ARG A 1 98 ? -2.370 -4.923 -3.661 1.00 91.38 98 ARG A N 1
ATOM 759 C CA . ARG A 1 98 ? -2.012 -6.099 -4.467 1.00 91.38 98 ARG A CA 1
ATOM 760 C C . ARG A 1 98 ? -3.040 -7.207 -4.229 1.00 91.38 98 ARG A C 1
ATOM 762 O O . ARG A 1 98 ? -3.311 -7.549 -3.084 1.00 91.38 98 ARG A O 1
ATOM 769 N N . LYS A 1 99 ? -3.556 -7.838 -5.295 1.00 84.69 99 LYS A N 1
ATOM 770 C CA . LYS A 1 99 ? -4.678 -8.808 -5.235 1.00 84.69 99 LYS A CA 1
ATOM 771 C C . LYS A 1 99 ? -4.581 -9.827 -4.086 1.00 84.69 99 LYS A C 1
ATOM 773 O O . LYS A 1 99 ? -5.566 -10.076 -3.400 1.00 84.69 99 LYS A O 1
ATOM 778 N N . ARG A 1 100 ? -3.400 -10.418 -3.857 1.00 94.06 100 ARG A N 1
ATOM 779 C CA . ARG A 1 100 ? -3.181 -11.385 -2.761 1.00 94.06 100 ARG A CA 1
ATOM 780 C C . ARG A 1 100 ? -3.215 -10.731 -1.373 1.00 94.06 100 ARG A C 1
ATOM 782 O O . ARG A 1 100 ? -3.812 -11.306 -0.470 1.00 94.06 100 ARG A O 1
ATOM 789 N N . ALA A 1 101 ? -2.601 -9.559 -1.217 1.00 96.69 101 ALA A N 1
ATOM 790 C CA . ALA A 1 101 ? -2.564 -8.822 0.044 1.00 96.69 101 ALA A CA 1
ATOM 791 C C . ALA A 1 101 ? -3.951 -8.276 0.404 1.00 96.69 101 ALA A C 1
ATOM 793 O O . ALA A 1 101 ? -4.415 -8.515 1.510 1.00 96.69 101 ALA A O 1
ATOM 794 N N . SER A 1 102 ? -4.662 -7.672 -0.554 1.00 97.62 102 SER A N 1
ATOM 795 C CA . SER A 1 102 ? -6.037 -7.183 -0.383 1.00 97.62 102 SER A CA 1
ATOM 796 C C . SER A 1 102 ? -6.987 -8.284 0.106 1.00 97.62 102 SER A C 1
ATOM 798 O O . SER A 1 102 ? -7.768 -8.064 1.028 1.00 97.62 102 SER A O 1
ATOM 800 N N . ASN A 1 103 ? -6.900 -9.499 -0.449 1.00 97.81 103 ASN A N 1
ATOM 801 C CA . ASN A 1 103 ? -7.717 -10.624 0.017 1.00 97.81 103 ASN A CA 1
ATOM 802 C C . ASN A 1 103 ? -7.434 -10.984 1.484 1.00 97.81 103 ASN A C 1
ATOM 804 O O . ASN A 1 103 ? -8.370 -11.190 2.250 1.00 97.81 103 ASN A O 1
ATOM 808 N N . GLN A 1 104 ? -6.159 -11.049 1.876 1.00 98.38 104 GLN A N 1
ATOM 809 C CA . GLN A 1 104 ? -5.775 -11.391 3.248 1.00 98.38 104 GLN A CA 1
ATOM 810 C C . GLN A 1 104 ? -6.058 -10.258 4.239 1.00 98.38 104 GLN A C 1
ATOM 812 O O . GLN A 1 104 ? -6.429 -10.525 5.377 1.00 98.38 104 GLN A O 1
ATOM 817 N N . LEU A 1 105 ? -5.942 -9.004 3.801 1.00 98.56 105 LEU A N 1
ATOM 818 C CA . LEU A 1 105 ? -6.320 -7.825 4.572 1.00 98.56 105 LEU A CA 1
ATOM 819 C C . LEU A 1 105 ? -7.823 -7.817 4.868 1.00 98.56 105 LEU A C 1
ATOM 821 O O . LEU A 1 105 ? -8.215 -7.595 6.009 1.00 98.56 105 LEU A O 1
ATOM 825 N N . ARG A 1 106 ? -8.666 -8.092 3.866 1.00 97.88 106 ARG A N 1
ATOM 826 C CA . ARG A 1 106 ? -10.118 -8.199 4.074 1.00 97.88 106 ARG A CA 1
ATOM 827 C C . ARG A 1 106 ? -10.454 -9.298 5.075 1.00 97.88 106 ARG A C 1
ATOM 829 O O . ARG A 1 106 ? -11.186 -9.040 6.020 1.00 97.88 106 ARG A O 1
ATOM 836 N N . LEU A 1 107 ? -9.822 -10.464 4.939 1.00 97.62 107 LEU A N 1
ATOM 837 C CA . LEU A 1 107 ? -9.992 -11.560 5.891 1.00 97.62 107 LEU A CA 1
ATOM 838 C C . LEU A 1 107 ? -9.544 -11.176 7.311 1.00 97.62 107 LEU A C 1
ATOM 840 O O . LEU A 1 107 ? -10.223 -11.511 8.277 1.00 97.62 107 LEU A O 1
ATOM 844 N N . LEU A 1 108 ? -8.432 -10.448 7.444 1.00 98.31 108 LEU A N 1
ATOM 845 C CA . LEU A 1 108 ? -7.960 -9.947 8.735 1.00 98.31 108 LEU A CA 1
ATOM 846 C C . LEU A 1 108 ? -8.971 -8.985 9.359 1.00 98.31 108 LEU A C 1
ATOM 848 O O . LEU A 1 108 ? -9.298 -9.127 10.537 1.00 98.31 108 LEU A O 1
ATOM 852 N N . ALA A 1 109 ? -9.476 -8.028 8.578 1.00 97.31 109 ALA A N 1
ATOM 853 C CA . ALA A 1 109 ? -10.475 -7.069 9.029 1.00 97.31 109 ALA A CA 1
ATOM 854 C C . ALA A 1 109 ? -11.761 -7.779 9.477 1.00 97.31 109 ALA A C 1
ATOM 856 O O . ALA A 1 109 ? -12.202 -7.553 10.597 1.00 97.31 109 ALA A O 1
ATOM 857 N N . GLU A 1 110 ? -12.287 -8.705 8.668 1.00 95.50 110 GLU A N 1
ATOM 858 C CA . GLU A 1 110 ? -13.476 -9.509 8.985 1.00 95.50 110 GLU A CA 1
ATOM 859 C C . GLU A 1 110 ? -13.301 -10.343 10.259 1.00 95.50 110 GLU A C 1
ATOM 861 O O . GLU A 1 110 ? -14.177 -10.352 11.121 1.00 95.50 110 GLU A O 1
ATOM 866 N N . LYS A 1 111 ? -12.160 -11.029 10.405 1.00 94.69 111 LYS A N 1
ATOM 867 C CA . LYS A 1 111 ? -11.876 -11.867 11.577 1.00 94.69 111 LYS A CA 1
ATOM 868 C C . LYS A 1 111 ? -11.738 -11.048 12.846 1.00 94.69 111 LYS A C 1
ATOM 870 O O . LYS A 1 111 ? -12.236 -11.444 13.889 1.00 94.69 111 LYS A O 1
ATOM 875 N N . THR A 1 112 ? -11.003 -9.945 12.784 1.00 96.19 112 THR A N 1
ATOM 876 C CA . THR A 1 112 ? -10.659 -9.169 13.982 1.00 96.19 112 THR A CA 1
ATOM 877 C C . THR A 1 112 ? -11.715 -8.121 14.321 1.00 96.19 112 THR A C 1
ATOM 879 O O . THR A 1 112 ? -11.806 -7.718 15.475 1.00 96.19 112 THR A O 1
ATOM 882 N N . GLY A 1 113 ? -12.513 -7.682 13.346 1.00 95.31 113 GLY A N 1
ATOM 883 C CA . GLY A 1 113 ? -13.402 -6.524 13.450 1.00 95.31 113 GLY A CA 1
ATOM 884 C C . GLY A 1 113 ? -12.671 -5.176 13.371 1.00 95.31 113 GLY A C 1
ATOM 885 O O . GLY A 1 113 ? -13.267 -4.124 13.621 1.00 95.31 113 GLY A O 1
ATOM 886 N N . ILE A 1 114 ? -11.375 -5.168 13.030 1.00 96.44 114 ILE A N 1
ATOM 887 C CA . ILE A 1 114 ? -10.576 -3.940 12.944 1.00 96.44 114 ILE A CA 1
ATOM 888 C C . ILE A 1 114 ? -10.958 -3.156 11.686 1.00 96.44 114 ILE A C 1
ATOM 890 O O . ILE A 1 114 ? -11.020 -3.682 10.576 1.00 96.44 114 ILE A O 1
ATOM 894 N N . ARG A 1 115 ? -11.198 -1.855 11.863 1.00 95.25 115 ARG A N 1
ATOM 895 C CA . ARG A 1 115 ? -11.512 -0.931 10.768 1.00 95.25 115 ARG A CA 1
ATOM 896 C C . ARG A 1 115 ? -10.262 -0.600 9.944 1.00 95.25 115 ARG A C 1
ATOM 898 O O . ARG A 1 115 ? -9.158 -0.511 10.481 1.00 95.25 115 ARG A O 1
ATOM 905 N N . VAL A 1 116 ? -10.460 -0.339 8.655 1.00 96.25 116 VAL A N 1
ATOM 906 C CA . VAL A 1 116 ? -9.399 -0.066 7.679 1.00 96.25 116 VAL A CA 1
ATOM 907 C C . VAL A 1 116 ? -9.538 1.345 7.126 1.00 96.25 116 VAL A C 1
ATOM 909 O O . VAL A 1 116 ? -10.560 1.689 6.537 1.00 96.25 116 VAL A O 1
ATOM 912 N N . VAL A 1 117 ? -8.492 2.147 7.279 1.00 95.19 117 VAL A N 1
ATOM 913 C CA . VAL A 1 117 ? -8.316 3.435 6.605 1.00 95.19 117 VAL A CA 1
ATOM 914 C C . VAL A 1 117 ? -7.310 3.235 5.476 1.00 95.19 117 VAL A C 1
ATOM 916 O O . VAL A 1 117 ? -6.256 2.642 5.686 1.00 95.19 117 VAL A O 1
ATOM 919 N N . ASN A 1 118 ? -7.617 3.721 4.278 1.00 95.38 118 ASN A N 1
ATOM 920 C CA . ASN A 1 118 ? -6.719 3.605 3.128 1.00 95.38 118 ASN A CA 1
ATOM 921 C C . ASN A 1 118 ? -5.974 4.918 2.902 1.00 95.38 118 ASN A C 1
ATOM 923 O O . ASN A 1 118 ? -6.569 5.978 3.034 1.00 95.38 118 ASN A O 1
ATOM 927 N N . THR A 1 119 ? -4.721 4.887 2.475 1.00 95.00 119 THR A N 1
ATOM 928 C CA . THR A 1 119 ? -4.120 6.051 1.808 1.00 95.00 119 THR A CA 1
ATOM 929 C C . THR A 1 119 ? -4.753 6.248 0.421 1.00 95.00 119 THR A C 1
ATOM 931 O O . THR A 1 119 ? -5.578 5.447 -0.036 1.00 95.00 119 THR A O 1
ATOM 934 N N . PHE A 1 120 ? -4.340 7.289 -0.306 1.00 93.50 120 PHE A N 1
ATOM 935 C CA . PHE A 1 120 ? -4.778 7.485 -1.693 1.00 93.50 120 PHE A CA 1
ATOM 936 C C . PHE A 1 120 ? -4.346 6.322 -2.595 1.00 93.50 120 PHE A C 1
ATOM 938 O O . PHE A 1 120 ? -5.141 5.857 -3.407 1.00 93.50 120 PHE A O 1
ATOM 945 N N . MET A 1 121 ? -3.114 5.831 -2.431 1.00 93.31 121 MET A N 1
ATOM 946 C CA . MET A 1 121 ? -2.573 4.735 -3.245 1.00 93.31 121 MET A CA 1
ATOM 947 C C . MET A 1 121 ? -3.031 3.353 -2.754 1.00 93.31 121 MET A C 1
ATOM 949 O O . MET A 1 121 ? -3.019 2.398 -3.526 1.00 93.31 121 MET A O 1
ATOM 953 N N . GLY A 1 122 ? -3.466 3.235 -1.496 1.00 94.06 122 GLY A N 1
ATOM 954 C CA . GLY A 1 122 ? -4.078 2.025 -0.945 1.00 94.06 122 GLY A CA 1
ATOM 955 C C . GLY A 1 122 ? -5.579 1.896 -1.225 1.00 94.06 122 GLY A C 1
ATOM 956 O O . GLY A 1 122 ? -6.170 0.859 -0.913 1.00 94.06 122 GLY A O 1
ATOM 957 N N . LYS A 1 123 ? -6.225 2.924 -1.801 1.00 91.75 123 LYS A N 1
ATOM 958 C CA . LYS A 1 123 ? -7.663 2.903 -2.116 1.00 91.75 123 LYS A CA 1
ATOM 959 C C . LYS A 1 123 ? -7.982 1.707 -3.020 1.00 91.75 123 LYS A C 1
ATOM 961 O O . LYS A 1 123 ? -7.337 1.482 -4.038 1.00 91.75 123 LYS A O 1
ATOM 966 N N . GLY A 1 124 ? -9.000 0.939 -2.634 1.00 90.44 124 GLY A N 1
ATOM 967 C CA . GLY A 1 124 ? -9.395 -0.295 -3.319 1.00 90.44 124 GLY A CA 1
ATOM 968 C C . GLY A 1 124 ? -8.817 -1.576 -2.710 1.00 90.44 124 GLY A C 1
ATOM 969 O O . GLY A 1 124 ? -9.289 -2.655 -3.059 1.00 90.44 124 GLY A O 1
ATOM 970 N N . ALA A 1 125 ? -7.876 -1.493 -1.759 1.00 94.62 125 ALA A N 1
ATOM 971 C CA . ALA A 1 125 ? -7.417 -2.667 -1.009 1.00 94.62 125 ALA A CA 1
ATOM 972 C C . ALA A 1 125 ? -8.557 -3.308 -0.198 1.00 94.62 125 ALA A C 1
ATOM 974 O O . ALA A 1 125 ? -8.661 -4.533 -0.122 1.00 94.62 125 ALA A O 1
ATOM 975 N N . VAL A 1 126 ? -9.453 -2.480 0.342 1.00 94.81 126 VAL A N 1
ATOM 976 C CA . VAL A 1 126 ? -10.749 -2.887 0.894 1.00 94.81 126 VAL A CA 1
ATOM 977 C C . VAL A 1 126 ? -11.847 -2.130 0.154 1.00 94.81 126 VAL A C 1
ATOM 979 O O . VAL A 1 126 ? -11.725 -0.926 -0.091 1.00 94.81 126 VAL A O 1
ATOM 982 N N . SER A 1 127 ? -12.916 -2.839 -0.221 1.00 91.75 127 SER A N 1
ATOM 983 C CA . SER A 1 127 ? -14.035 -2.238 -0.951 1.00 91.75 127 SER A CA 1
ATOM 984 C C . SER A 1 127 ? -14.645 -1.086 -0.157 1.00 91.75 127 SER A C 1
ATOM 986 O O . SER A 1 127 ? -14.788 -1.156 1.062 1.00 91.75 127 SER A O 1
ATOM 988 N N . ARG A 1 128 ? -15.091 -0.042 -0.858 1.00 89.19 128 ARG A N 1
ATOM 989 C CA . ARG A 1 128 ? -15.854 1.051 -0.250 1.00 89.19 128 ARG A CA 1
ATOM 990 C C . ARG A 1 128 ? -17.102 0.538 0.474 1.00 89.19 128 ARG A C 1
ATOM 992 O O . ARG A 1 128 ? -17.438 1.059 1.536 1.00 89.19 128 ARG A O 1
ATOM 999 N N . SER A 1 129 ? -17.789 -0.452 -0.099 1.00 90.19 129 SER A N 1
ATOM 1000 C CA . SER A 1 129 ? -19.023 -1.032 0.450 1.00 90.19 129 SER A CA 1
ATOM 1001 C C . SER A 1 129 ? -18.791 -1.882 1.699 1.00 90.19 129 SER A C 1
ATOM 1003 O O . SER A 1 129 ? -19.735 -2.116 2.448 1.00 90.19 129 SER A O 1
ATOM 1005 N N . ASP A 1 130 ? -17.550 -2.298 1.950 1.00 93.50 130 ASP A N 1
ATOM 1006 C CA . ASP A 1 130 ? -17.198 -3.101 3.112 1.00 93.50 130 ASP A CA 1
ATOM 1007 C C . ASP A 1 130 ? -17.421 -2.298 4.409 1.00 93.50 130 ASP A C 1
ATOM 1009 O O . ASP A 1 130 ? -16.959 -1.151 4.503 1.00 93.50 130 ASP A O 1
ATOM 1013 N N . PRO A 1 131 ? -18.106 -2.858 5.424 1.00 92.75 131 PRO A N 1
ATOM 1014 C CA . PRO A 1 131 ? -18.342 -2.166 6.688 1.00 92.75 131 PRO A CA 1
ATOM 1015 C C . PRO A 1 131 ? -17.048 -1.813 7.434 1.00 92.75 131 PRO A C 1
ATOM 1017 O O . PRO A 1 131 ? -17.038 -0.847 8.202 1.00 92.75 131 PRO A O 1
ATOM 1020 N N . HIS A 1 132 ? -15.944 -2.527 7.204 1.00 94.31 132 HIS A N 1
ATOM 1021 C CA . HIS A 1 132 ? -14.662 -2.240 7.845 1.00 94.31 132 HIS A CA 1
ATOM 1022 C C . HIS A 1 132 ? -13.975 -1.009 7.253 1.00 94.31 132 HIS A C 1
ATOM 1024 O O . HIS A 1 132 ? -13.181 -0.369 7.940 1.00 94.31 132 HIS A O 1
ATOM 1030 N N . CYS A 1 133 ? -14.293 -0.639 6.012 1.00 93.94 133 CYS A N 1
ATOM 1031 C CA . CYS A 1 133 ? -13.681 0.497 5.338 1.00 93.94 133 CYS A CA 1
ATOM 1032 C C . CYS A 1 133 ? -14.121 1.826 5.981 1.00 93.94 133 CYS A C 1
ATOM 1034 O O . CYS A 1 133 ? -15.310 2.127 6.094 1.00 93.94 133 CYS A O 1
ATOM 1036 N N . LEU A 1 134 ? -13.158 2.652 6.379 1.00 91.94 134 LEU A N 1
ATOM 1037 C CA . LEU A 1 134 ? -13.342 4.040 6.817 1.00 91.94 134 LEU A CA 1
ATOM 1038 C C . LEU A 1 134 ? -12.889 5.028 5.738 1.00 91.94 134 LEU A C 1
ATOM 1040 O O . LEU A 1 134 ? -12.508 6.154 6.040 1.00 91.94 134 LEU A O 1
ATOM 1044 N N . TYR A 1 135 ? -12.958 4.600 4.478 1.00 91.69 135 TYR A N 1
ATOM 1045 C CA . TYR A 1 135 ? -12.580 5.383 3.310 1.00 91.69 135 TYR A CA 1
ATOM 1046 C C . TYR A 1 135 ? -11.084 5.693 3.289 1.00 91.69 135 TYR A C 1
ATOM 1048 O O . TYR A 1 135 ? -10.264 4.778 3.428 1.00 91.69 135 TYR A O 1
ATOM 1056 N N . THR A 1 136 ? -10.731 6.946 3.026 1.00 92.06 136 THR A N 1
ATOM 1057 C CA . THR A 1 136 ? -9.396 7.319 2.595 1.00 92.06 136 THR A CA 1
ATOM 1058 C C . THR A 1 136 ? -8.863 8.494 3.411 1.00 92.06 136 THR A C 1
ATOM 1060 O O . THR A 1 136 ? -9.548 9.498 3.572 1.00 92.06 136 THR A O 1
ATOM 1063 N N . ILE A 1 137 ? -7.627 8.370 3.891 1.00 90.25 137 ILE A N 1
ATOM 1064 C CA . ILE A 1 137 ? -6.818 9.438 4.477 1.00 90.25 137 ILE A CA 1
ATOM 1065 C C . ILE A 1 137 ? -5.833 9.992 3.442 1.00 90.25 137 ILE A C 1
ATOM 1067 O O . ILE A 1 137 ? -5.488 9.318 2.470 1.00 90.25 137 ILE A O 1
ATOM 1071 N N . GLY A 1 138 ? -5.380 11.226 3.648 1.00 81.75 138 GLY A N 1
ATOM 1072 C CA . GLY A 1 138 ? -4.468 11.923 2.737 1.00 81.75 138 GLY A CA 1
ATOM 1073 C C . GLY A 1 138 ? -4.828 13.391 2.524 1.00 81.75 138 GLY A C 1
ATOM 1074 O O . GLY A 1 138 ? -4.025 14.161 2.003 1.00 81.75 138 GLY A O 1
ATOM 1075 N N . LEU A 1 139 ? -6.028 13.799 2.946 1.00 79.06 139 LEU A N 1
ATOM 1076 C CA . LEU A 1 139 ? -6.457 15.192 2.915 1.00 79.06 139 LEU A CA 1
ATOM 1077 C C . LEU A 1 139 ? -5.725 15.991 4.006 1.00 79.06 139 LEU A C 1
ATOM 1079 O O . LEU A 1 139 ? -5.649 15.565 5.159 1.00 79.06 139 LEU A O 1
ATOM 1083 N N . GLN A 1 140 ? -5.180 17.155 3.646 1.00 68.06 140 GLN A N 1
ATOM 1084 C CA . GLN A 1 140 ? -4.644 18.105 4.622 1.00 68.06 140 GLN A CA 1
ATOM 1085 C C . GLN A 1 140 ? -5.822 18.835 5.291 1.00 68.06 140 GLN A C 1
ATOM 1087 O O . GLN A 1 140 ? -6.594 19.500 4.605 1.00 68.06 140 GLN A O 1
ATOM 1092 N N . GLY A 1 141 ? -5.983 18.684 6.611 1.00 65.62 141 GLY A N 1
ATOM 1093 C CA . GLY A 1 141 ? -7.051 19.322 7.394 1.00 65.62 141 GLY A CA 1
ATOM 1094 C C . GLY A 1 141 ? -7.664 18.415 8.469 1.00 65.62 141 GLY A C 1
ATOM 1095 O O . GLY A 1 141 ? -7.255 17.266 8.639 1.00 65.62 141 GLY A O 1
ATOM 1096 N N . GLN A 1 142 ? -8.654 18.931 9.204 1.00 66.44 142 GLN A N 1
ATOM 1097 C CA . GLN A 1 142 ? -9.450 18.147 10.158 1.00 66.44 142 GLN A CA 1
ATOM 1098 C C . GLN A 1 142 ? -10.503 17.328 9.402 1.00 66.44 142 GLN A C 1
ATOM 1100 O O . GLN A 1 142 ? -11.649 17.746 9.262 1.00 66.44 142 GLN A O 1
ATOM 1105 N N . ASP A 1 143 ? -10.099 16.175 8.874 1.00 77.12 143 ASP A N 1
ATOM 1106 C CA . ASP A 1 143 ? -11.036 15.226 8.282 1.00 77.12 143 ASP A CA 1
ATOM 1107 C C . ASP A 1 143 ? -11.594 14.262 9.337 1.00 77.12 143 ASP A C 1
ATOM 1109 O O . ASP A 1 143 ? -10.911 13.888 10.292 1.00 77.12 143 ASP A O 1
ATOM 1113 N N . HIS A 1 144 ? -12.827 13.804 9.139 1.00 80.62 144 HIS A N 1
ATOM 1114 C CA . HIS A 1 144 ? -13.482 12.829 10.004 1.00 80.62 144 HIS A CA 1
ATOM 1115 C C . HIS A 1 144 ? -12.645 11.550 10.140 1.00 80.62 144 HIS A C 1
ATOM 1117 O O . HIS A 1 144 ? -12.514 11.008 11.238 1.00 80.62 144 HIS A O 1
ATOM 1123 N N . VAL A 1 145 ? -12.022 11.096 9.046 1.00 84.00 145 VAL A N 1
ATOM 1124 C CA . VAL A 1 145 ? -11.175 9.892 9.022 1.00 84.00 145 VAL A CA 1
ATOM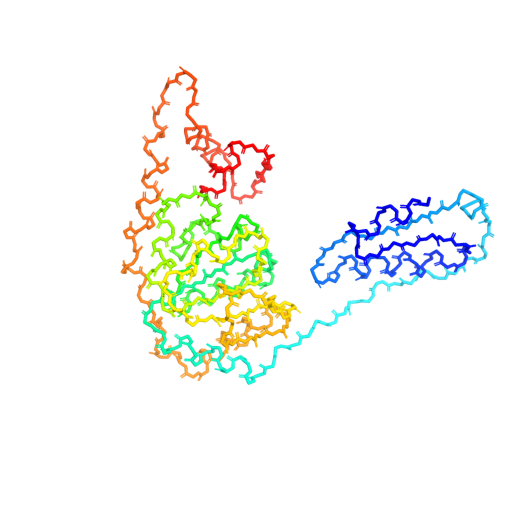 1125 C C . VAL A 1 145 ? -9.995 10.007 9.996 1.00 84.00 145 VAL A C 1
ATOM 1127 O O . VAL A 1 145 ? -9.644 9.023 10.649 1.00 84.00 145 VAL A O 1
ATOM 1130 N N . ASN A 1 146 ? -9.439 11.209 10.180 1.00 85.94 146 ASN A N 1
ATOM 1131 C CA . ASN A 1 146 ? -8.296 11.436 11.070 1.00 85.94 146 ASN A CA 1
ATOM 1132 C C . ASN A 1 146 ? -8.645 11.150 12.534 1.00 85.94 146 ASN A C 1
ATOM 1134 O O . ASN A 1 146 ? -7.784 10.697 13.285 1.00 85.94 146 ASN A O 1
ATOM 1138 N N . ALA A 1 147 ? -9.912 11.314 12.935 1.00 86.06 147 ALA A N 1
ATOM 1139 C CA . ALA A 1 147 ? -10.358 10.983 14.287 1.00 86.06 147 ALA A CA 1
ATOM 1140 C C . ALA A 1 147 ? -10.155 9.493 14.619 1.00 86.06 147 ALA A C 1
ATOM 1142 O O . ALA A 1 147 ? -9.868 9.145 15.766 1.00 86.06 147 ALA A O 1
ATOM 1143 N N . ALA A 1 148 ? -10.261 8.600 13.625 1.00 87.81 148 ALA A N 1
ATOM 1144 C CA . ALA A 1 148 ? -10.044 7.170 13.833 1.00 87.81 148 ALA A CA 1
ATOM 1145 C C . ALA A 1 148 ? -8.593 6.851 14.212 1.00 87.81 148 ALA A C 1
ATOM 1147 O O . ALA A 1 148 ? -8.378 6.025 15.098 1.00 87.81 148 ALA A O 1
ATOM 1148 N N . LEU A 1 149 ? -7.629 7.509 13.559 1.00 90.38 149 LEU A N 1
ATOM 1149 C CA . LEU A 1 149 ? -6.198 7.368 13.841 1.00 90.38 149 LEU A CA 1
ATOM 1150 C C . LEU A 1 149 ? -5.794 8.117 15.108 1.00 90.38 149 LEU A C 1
ATOM 1152 O O . LEU A 1 149 ? -5.024 7.589 15.901 1.00 90.38 149 LEU A O 1
ATOM 1156 N N . TYR A 1 150 ? -6.358 9.302 15.341 1.00 89.94 150 TYR A N 1
ATOM 1157 C CA . TYR A 1 150 ? -6.085 10.097 16.536 1.00 89.94 150 TYR A CA 1
ATOM 1158 C C . TYR A 1 150 ? -6.389 9.331 17.832 1.00 89.94 150 TYR A C 1
ATOM 1160 O O . TYR A 1 150 ? -5.593 9.338 18.770 1.00 89.94 150 TYR A O 1
ATOM 1168 N N . HIS A 1 151 ? -7.528 8.631 17.867 1.00 89.50 151 HIS A N 1
ATOM 1169 C CA . HIS A 1 151 ? -7.961 7.834 19.016 1.00 89.50 151 HIS A CA 1
ATO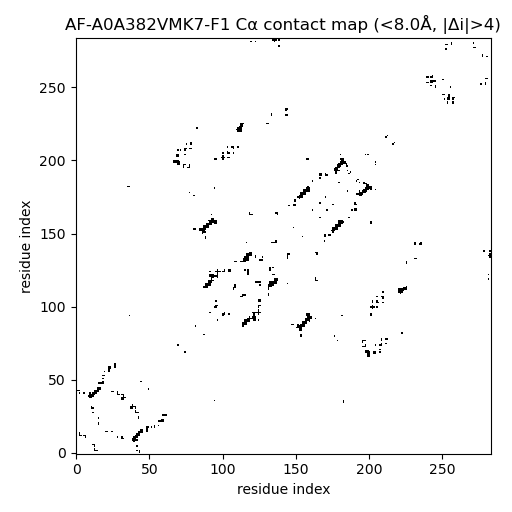M 1170 C C . HIS A 1 151 ? -7.422 6.400 19.035 1.00 89.50 151 HIS A C 1
ATOM 1172 O O . HIS A 1 151 ? -7.775 5.649 19.951 1.00 89.50 151 HIS A O 1
ATOM 1178 N N . ALA A 1 152 ? -6.647 5.994 18.027 1.00 93.62 152 ALA A N 1
ATOM 1179 C CA . ALA A 1 152 ? -6.054 4.669 18.000 1.00 93.62 152 ALA A CA 1
ATOM 1180 C C . ALA A 1 152 ? -4.891 4.587 18.990 1.00 93.62 152 ALA A C 1
ATOM 1182 O O . ALA A 1 152 ? -4.094 5.514 19.099 1.00 93.62 152 ALA A O 1
ATOM 1183 N N . ASP A 1 153 ? -4.797 3.466 19.696 1.00 95.62 153 ASP A N 1
ATOM 1184 C CA . ASP A 1 153 ? -3.641 3.108 20.521 1.00 95.62 153 ASP A CA 1
ATOM 1185 C C . ASP A 1 153 ? -2.665 2.182 19.781 1.00 95.62 153 ASP A C 1
ATOM 1187 O O . ASP A 1 153 ? -1.495 2.105 20.149 1.00 95.62 153 ASP A O 1
ATOM 1191 N N . LEU A 1 154 ? -3.128 1.534 18.707 1.00 97.81 154 LEU A N 1
ATOM 1192 C CA . LEU A 1 154 ? -2.331 0.702 17.816 1.00 97.81 154 LEU A CA 1
ATOM 1193 C C . LEU A 1 154 ? -2.665 0.990 16.345 1.00 97.81 154 LEU A C 1
ATOM 1195 O O . LEU A 1 154 ? -3.837 0.996 15.960 1.00 97.81 154 LEU A O 1
ATOM 1199 N N . VAL A 1 155 ? -1.638 1.177 15.514 1.00 98.06 155 VAL A N 1
ATOM 1200 C CA . VAL A 1 155 ? -1.764 1.305 14.055 1.00 98.06 155 VAL A CA 1
ATOM 1201 C C . VAL A 1 155 ? -1.046 0.149 13.368 1.00 98.06 155 VAL A C 1
ATOM 1203 O O . VAL A 1 155 ? 0.150 -0.053 13.556 1.00 98.06 155 VAL A O 1
ATOM 1206 N N . ILE A 1 156 ? -1.781 -0.592 12.539 1.00 98.69 156 ILE A N 1
ATOM 1207 C CA . ILE A 1 156 ? -1.248 -1.662 11.692 1.00 98.69 156 ILE A CA 1
ATOM 1208 C C . ILE A 1 156 ? -1.047 -1.082 10.294 1.00 98.69 156 ILE A C 1
ATOM 1210 O O . ILE A 1 156 ? -1.991 -0.985 9.509 1.00 98.69 156 ILE A O 1
ATOM 1214 N N . ALA A 1 157 ? 0.169 -0.644 10.001 1.00 98.44 157 ALA A N 1
ATOM 1215 C CA . ALA A 1 157 ? 0.545 -0.062 8.726 1.00 98.44 157 ALA A CA 1
ATOM 1216 C C . ALA A 1 157 ? 0.947 -1.169 7.741 1.00 98.44 157 ALA A C 1
ATOM 1218 O O . ALA A 1 157 ? 1.978 -1.819 7.899 1.00 98.44 157 ALA A O 1
ATOM 1219 N N . ILE A 1 158 ? 0.112 -1.397 6.727 1.00 98.56 158 ILE A N 1
ATOM 1220 C CA . ILE A 1 158 ? 0.249 -2.509 5.781 1.00 98.56 158 ILE A CA 1
ATOM 1221 C C . ILE A 1 158 ? 0.583 -1.951 4.402 1.00 98.56 158 ILE A C 1
ATOM 1223 O O . ILE A 1 158 ? -0.237 -1.269 3.784 1.00 98.56 158 ILE A O 1
ATOM 1227 N N . GLY A 1 159 ? 1.781 -2.265 3.909 1.00 97.00 159 GLY A N 1
ATOM 1228 C CA . GLY A 1 159 ? 2.285 -1.805 2.619 1.00 97.00 159 GLY A CA 1
ATOM 1229 C C . GLY A 1 159 ? 2.291 -0.282 2.499 1.00 97.00 159 GLY A C 1
ATOM 1230 O O . GLY A 1 159 ? 2.002 0.238 1.423 1.00 97.00 159 GLY A O 1
ATOM 1231 N N . TYR A 1 160 ? 2.503 0.408 3.616 1.00 96.75 160 TYR A N 1
ATOM 1232 C CA . TYR A 1 160 ? 2.421 1.856 3.738 1.00 96.75 160 TYR A CA 1
ATOM 1233 C C . TYR A 1 160 ? 3.785 2.499 3.515 1.00 96.75 160 TYR A C 1
ATOM 1235 O O . TYR A 1 160 ? 4.777 2.103 4.123 1.00 96.75 160 TYR A O 1
ATOM 1243 N N . ASP A 1 161 ? 3.801 3.510 2.655 1.00 93.69 161 ASP A N 1
ATOM 1244 C CA . ASP A 1 161 ? 4.957 4.349 2.380 1.00 93.69 161 ASP A CA 1
ATOM 1245 C C . ASP A 1 161 ? 4.731 5.769 2.925 1.00 93.69 161 ASP A C 1
ATOM 1247 O O . ASP A 1 161 ? 3.651 6.344 2.762 1.00 93.69 161 ASP A O 1
ATOM 1251 N N . LEU A 1 162 ? 5.754 6.352 3.554 1.00 93.75 162 LEU A N 1
ATOM 1252 C CA . LEU A 1 162 ? 5.691 7.680 4.173 1.00 93.75 162 LEU A CA 1
ATOM 1253 C C . LEU A 1 162 ? 5.376 8.775 3.139 1.00 93.75 162 LEU A C 1
ATOM 1255 O O . LEU A 1 162 ? 4.768 9.793 3.481 1.00 93.75 162 LEU A O 1
ATOM 1259 N N . VAL A 1 163 ? 5.729 8.549 1.866 1.00 91.94 163 VAL A N 1
ATOM 1260 C CA . VAL A 1 163 ? 5.410 9.446 0.744 1.00 91.94 163 VAL A CA 1
ATOM 1261 C C . VAL A 1 163 ? 3.901 9.520 0.479 1.00 91.94 163 VAL A C 1
ATOM 1263 O O . VAL A 1 163 ? 3.414 10.527 -0.037 1.00 91.94 163 VAL A O 1
ATOM 1266 N N . GLU A 1 164 ? 3.135 8.484 0.832 1.00 92.50 164 GLU A N 1
ATOM 1267 C CA . GLU A 1 164 ? 1.684 8.465 0.617 1.00 92.50 164 GLU A CA 1
ATOM 1268 C C . GLU A 1 164 ? 0.951 9.424 1.556 1.00 92.50 164 GLU A C 1
ATOM 1270 O O . GLU A 1 164 ? -0.032 10.051 1.149 1.00 92.50 164 GLU A O 1
ATOM 1275 N N . TYR A 1 165 ? 1.409 9.530 2.805 1.00 92.56 165 TYR A N 1
ATOM 1276 C CA . TYR A 1 165 ? 0.863 10.452 3.793 1.00 92.56 165 TYR A CA 1
ATOM 1277 C C . TYR A 1 165 ? 1.831 10.620 4.964 1.00 92.56 165 TYR A C 1
ATOM 1279 O O . TYR A 1 165 ? 2.120 9.654 5.647 1.00 92.56 165 TYR A O 1
ATOM 1287 N N . ALA A 1 166 ? 2.314 11.832 5.241 1.00 93.06 166 ALA A N 1
ATOM 1288 C CA . ALA A 1 166 ? 3.371 12.018 6.237 1.00 93.06 166 ALA A CA 1
ATOM 1289 C C . ALA A 1 166 ? 2.936 11.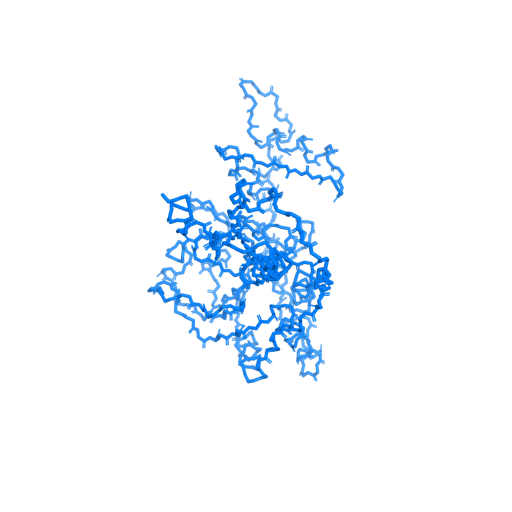594 7.667 1.00 93.06 166 ALA A C 1
ATOM 1291 O O . ALA A 1 166 ? 1.900 12.080 8.140 1.00 93.06 166 ALA A O 1
ATOM 1292 N N . PRO A 1 167 ? 3.740 10.787 8.396 1.00 93.81 167 PRO A N 1
ATOM 1293 C CA . PRO A 1 167 ? 3.449 10.340 9.764 1.00 93.81 167 PRO A CA 1
ATOM 1294 C C . PRO A 1 167 ? 3.082 11.457 10.740 1.00 93.81 167 PRO A C 1
ATOM 1296 O O . PRO A 1 167 ? 2.108 11.332 11.484 1.00 93.81 167 PRO A O 1
ATOM 1299 N N . LYS A 1 168 ? 3.752 12.609 10.648 1.00 92.12 168 LYS A N 1
ATOM 1300 C CA . LYS A 1 168 ? 3.458 13.811 11.446 1.00 92.12 168 LYS A CA 1
ATOM 1301 C C . LYS A 1 168 ? 2.000 14.282 11.416 1.00 92.12 168 LYS A C 1
ATOM 1303 O O . LYS A 1 168 ? 1.569 15.009 12.306 1.00 92.12 168 LYS A O 1
ATOM 1308 N N . LEU A 1 169 ? 1.244 13.923 10.376 1.00 90.75 169 LEU A N 1
ATOM 1309 C CA . LEU A 1 169 ? -0.152 14.333 10.209 1.00 90.75 169 LEU A CA 1
ATOM 1310 C C . LEU A 1 169 ? -1.139 13.430 10.962 1.00 90.75 169 LEU A C 1
ATOM 1312 O O . LEU A 1 169 ? -2.268 13.850 11.199 1.00 90.75 169 LEU A O 1
ATOM 1316 N N . TRP A 1 170 ? -0.736 12.217 11.350 1.00 90.88 170 TRP A N 1
ATOM 1317 C CA . TRP A 1 170 ? -1.609 11.267 12.053 1.00 90.88 170 TRP A CA 1
ATOM 1318 C C . TRP A 1 170 ? -1.014 10.698 13.345 1.00 90.88 170 TRP A C 1
ATOM 1320 O O . TRP A 1 170 ? -1.765 10.229 14.207 1.00 90.88 170 TRP A O 1
ATOM 1330 N N . ASN A 1 171 ? 0.310 10.751 13.518 1.00 92.44 171 ASN A N 1
ATOM 1331 C CA . ASN A 1 171 ? 0.992 10.138 14.652 1.00 92.44 171 ASN A CA 1
ATOM 1332 C C . ASN A 1 171 ? 1.599 11.107 15.677 1.00 92.44 171 ASN A C 1
ATOM 1334 O O . ASN A 1 171 ? 1.882 10.689 16.791 1.00 92.44 171 ASN A O 1
ATOM 1338 N N . LYS A 1 172 ? 1.736 12.393 15.347 1.00 85.19 172 LYS A N 1
ATOM 1339 C CA . LYS A 1 172 ? 2.517 13.354 16.141 1.00 85.19 172 LYS A CA 1
ATOM 1340 C C . LYS A 1 172 ? 2.059 13.552 17.591 1.00 85.19 172 LYS A C 1
ATOM 1342 O O . LYS A 1 172 ? 2.876 13.709 18.490 1.00 85.19 172 LYS A O 1
ATOM 1347 N N . GLU A 1 173 ? 0.750 13.617 17.830 1.00 81.00 173 GLU A N 1
ATOM 1348 C CA . GLU A 1 173 ? 0.223 14.095 19.122 1.00 81.00 173 GLU A CA 1
ATOM 1349 C C . GLU A 1 173 ? 0.054 13.007 20.183 1.00 81.00 173 GLU A C 1
ATOM 1351 O O . GLU A 1 173 ? 0.049 13.295 21.379 1.00 81.00 173 GLU A O 1
ATOM 1356 N N . THR A 1 174 ? -0.116 11.754 19.767 1.00 80.62 174 THR A N 1
ATOM 1357 C CA . THR A 1 174 ? -0.411 10.648 20.679 1.00 80.62 174 THR A CA 1
ATOM 1358 C C . THR A 1 174 ? 0.531 9.498 20.395 1.00 80.62 174 THR A C 1
ATOM 1360 O O . THR A 1 174 ? 0.654 9.068 19.250 1.00 80.62 174 THR A O 1
ATOM 1363 N N . LYS A 1 175 ? 1.183 8.983 21.441 1.00 82.69 175 LYS A N 1
ATOM 1364 C CA . LYS A 1 175 ? 2.014 7.784 21.333 1.00 82.69 175 LYS A CA 1
ATOM 1365 C C . LYS A 1 175 ? 1.120 6.585 21.020 1.00 82.69 175 LYS A C 1
ATOM 1367 O O . LYS A 1 175 ? 0.174 6.318 21.760 1.00 82.69 175 LYS A O 1
ATOM 1372 N N . LYS A 1 176 ? 1.443 5.870 19.948 1.00 94.25 176 LYS A N 1
ATOM 1373 C CA . LYS A 1 176 ? 0.736 4.668 19.492 1.00 94.25 176 LYS A CA 1
ATOM 1374 C C . LYS A 1 176 ? 1.746 3.558 19.302 1.00 94.25 176 LYS A C 1
ATOM 1376 O O . LYS A 1 176 ? 2.889 3.841 18.955 1.00 94.25 176 LYS A O 1
ATOM 1381 N N . THR A 1 177 ? 1.308 2.323 19.489 1.00 97.94 177 THR A N 1
ATOM 1382 C CA . THR A 1 177 ? 2.083 1.171 19.045 1.00 97.94 177 THR A CA 1
ATOM 1383 C C . THR A 1 177 ? 1.933 1.024 17.532 1.00 97.94 177 THR A C 1
ATOM 1385 O O . THR A 1 177 ? 0.812 1.013 17.019 1.00 97.94 177 THR A O 1
ATOM 1388 N N . ILE A 1 178 ? 3.040 0.917 16.805 1.00 98.31 178 ILE A N 1
ATOM 1389 C CA . ILE A 1 178 ? 3.043 0.787 15.347 1.00 98.31 178 ILE A CA 1
ATOM 1390 C C . ILE A 1 178 ? 3.544 -0.596 14.951 1.00 98.31 178 ILE A C 1
ATOM 1392 O O . ILE A 1 178 ? 4.659 -0.998 15.286 1.00 98.31 178 ILE A O 1
ATOM 1396 N N . ILE A 1 179 ? 2.716 -1.300 14.180 1.00 98.75 179 ILE A N 1
ATOM 1397 C CA . ILE A 1 179 ? 3.104 -2.510 13.461 1.00 98.75 179 ILE A CA 1
ATOM 1398 C C . ILE A 1 179 ? 3.313 -2.128 11.998 1.00 98.75 179 ILE A C 1
ATOM 1400 O O . ILE A 1 179 ? 2.385 -1.629 11.361 1.00 98.75 179 ILE A O 1
ATOM 1404 N N . HIS A 1 180 ? 4.498 -2.387 11.456 1.00 98.69 180 HIS A N 1
ATOM 1405 C CA . HIS A 1 180 ? 4.816 -2.191 10.046 1.00 98.69 180 HIS A CA 1
ATOM 1406 C C . HIS A 1 180 ? 4.893 -3.537 9.322 1.00 98.69 180 HIS A C 1
ATOM 1408 O O . HIS A 1 180 ? 5.622 -4.434 9.742 1.00 98.69 180 HIS A O 1
ATOM 1414 N N . ILE A 1 181 ? 4.142 -3.688 8.233 1.00 98.50 181 ILE A N 1
ATOM 1415 C CA . ILE A 1 181 ? 4.138 -4.891 7.394 1.00 98.50 181 ILE A CA 1
ATOM 1416 C C . ILE A 1 181 ? 4.358 -4.465 5.943 1.00 98.50 181 ILE A C 1
ATOM 1418 O O . ILE A 1 181 ? 3.419 -4.017 5.287 1.00 98.50 181 ILE A O 1
ATOM 1422 N N . ASP A 1 182 ? 5.569 -4.627 5.418 1.00 97.44 182 ASP A N 1
ATOM 1423 C CA . ASP A 1 182 ? 5.897 -4.336 4.017 1.00 97.44 182 ASP A CA 1
ATOM 1424 C C . ASP A 1 182 ? 6.996 -5.283 3.497 1.00 97.44 182 ASP A C 1
ATOM 1426 O O . ASP A 1 182 ? 7.565 -6.090 4.232 1.00 97.44 182 ASP A O 1
ATOM 1430 N N . PHE A 1 183 ? 7.292 -5.205 2.201 1.00 94.62 183 PHE A N 1
ATOM 1431 C CA . PHE A 1 183 ? 8.430 -5.885 1.575 1.00 94.62 183 PHE A CA 1
ATOM 1432 C C . PHE A 1 183 ? 9.781 -5.337 2.018 1.00 94.62 183 PHE A C 1
ATOM 1434 O O . PHE A 1 183 ? 10.792 -6.031 1.901 1.00 94.62 183 PHE A O 1
ATOM 1441 N N . TRP A 1 184 ? 9.794 -4.084 2.456 1.00 93.88 184 TRP A N 1
ATOM 1442 C CA . TRP A 1 184 ? 10.975 -3.357 2.879 1.00 93.88 184 TRP A CA 1
ATOM 1443 C C . TRP A 1 184 ? 10.850 -3.045 4.369 1.00 93.88 184 TRP A C 1
ATOM 1445 O O . TRP A 1 184 ? 9.729 -2.921 4.859 1.00 93.88 184 TRP A O 1
ATOM 1455 N N . PRO A 1 185 ? 11.970 -2.930 5.094 1.00 95.44 185 PRO A N 1
ATOM 1456 C CA . PRO A 1 185 ? 11.956 -2.307 6.408 1.00 95.44 185 PRO A CA 1
ATOM 1457 C C . PRO A 1 185 ? 11.382 -0.887 6.323 1.00 95.44 185 PRO A C 1
ATOM 1459 O O . PRO A 1 185 ? 11.547 -0.204 5.307 1.00 95.44 185 PRO A O 1
ATOM 1462 N N . ALA A 1 186 ? 10.739 -0.449 7.395 1.00 95.12 186 ALA A N 1
ATOM 1463 C CA . ALA A 1 186 ? 10.250 0.899 7.570 1.00 95.12 186 ALA A CA 1
ATOM 1464 C C . ALA A 1 186 ? 11.397 1.909 7.492 1.00 95.12 186 ALA A C 1
ATOM 1466 O O . ALA A 1 186 ? 12.511 1.684 7.974 1.00 95.12 186 ALA A O 1
ATOM 1467 N N . GLU A 1 187 ? 11.099 3.065 6.911 1.00 93.50 187 GLU A N 1
ATOM 1468 C CA . GLU A 1 187 ? 11.994 4.210 6.986 1.00 93.50 187 GLU A CA 1
ATOM 1469 C C . GLU A 1 187 ? 12.004 4.796 8.403 1.00 93.50 187 GLU A C 1
ATOM 1471 O O . GLU A 1 187 ? 11.013 4.730 9.134 1.00 93.50 187 GLU A O 1
ATOM 1476 N N . ILE A 1 188 ? 13.138 5.384 8.783 1.00 92.00 188 ILE A N 1
ATOM 1477 C CA . ILE A 1 188 ? 13.299 6.040 10.080 1.00 92.00 188 ILE A CA 1
ATOM 1478 C C . ILE A 1 188 ? 12.745 7.461 9.981 1.00 92.00 188 ILE A C 1
ATOM 1480 O O . ILE A 1 188 ? 13.279 8.286 9.241 1.00 92.00 188 ILE A O 1
ATOM 1484 N N . ASP A 1 189 ? 11.720 7.751 10.775 1.00 95.06 189 ASP A N 1
ATOM 1485 C CA . ASP A 1 189 ? 11.106 9.071 10.912 1.00 95.06 189 ASP A CA 1
ATOM 1486 C C . ASP A 1 189 ? 10.704 9.286 12.381 1.00 95.06 189 ASP A C 1
ATOM 1488 O O . ASP A 1 189 ? 10.298 8.344 13.068 1.00 95.06 189 ASP A O 1
ATOM 1492 N N . GLU A 1 190 ? 10.851 10.514 12.885 1.00 94.31 190 GLU A N 1
ATOM 1493 C CA . GLU A 1 190 ? 10.581 10.842 14.294 1.00 94.31 190 GLU A CA 1
ATOM 1494 C C . GLU A 1 190 ? 9.115 10.612 14.692 1.00 94.31 190 GLU A C 1
ATOM 1496 O O . GLU A 1 190 ? 8.827 10.260 15.837 1.00 94.31 190 GLU A O 1
ATOM 1501 N N . ASP A 1 191 ? 8.200 10.741 13.730 1.00 94.81 191 ASP A N 1
ATOM 1502 C CA . ASP A 1 191 ? 6.771 10.521 13.890 1.00 94.81 191 ASP A CA 1
ATOM 1503 C C . ASP A 1 191 ? 6.356 9.101 13.438 1.00 94.81 191 ASP A C 1
ATOM 1505 O O . ASP A 1 191 ? 5.165 8.786 13.434 1.00 94.81 191 ASP A O 1
ATOM 1509 N N . TYR A 1 192 ? 7.289 8.208 13.077 1.00 96.00 192 TYR A N 1
ATOM 1510 C CA . TYR A 1 192 ? 7.008 6.822 12.660 1.00 96.00 192 TYR A CA 1
ATOM 1511 C C . TYR A 1 192 ? 7.948 5.802 13.313 1.00 96.00 192 TYR A C 1
ATOM 1513 O O . TYR A 1 192 ? 8.636 5.020 12.659 1.00 96.00 192 TYR A O 1
ATOM 1521 N N . ILE A 1 193 ? 7.962 5.795 14.643 1.00 94.50 193 ILE A N 1
ATOM 1522 C CA . ILE A 1 193 ? 8.740 4.834 15.428 1.00 94.50 193 ILE A CA 1
ATOM 1523 C C . ILE A 1 193 ? 7.990 3.495 15.463 1.00 94.50 193 ILE A C 1
ATOM 1525 O O . ILE A 1 193 ? 6.950 3.382 16.108 1.00 94.50 193 ILE A O 1
ATOM 1529 N N . VAL A 1 194 ? 8.509 2.494 14.750 1.00 97.06 194 VAL A N 1
ATOM 1530 C CA . VAL A 1 194 ? 7.912 1.153 14.635 1.00 97.06 194 VAL A CA 1
ATOM 1531 C C . VAL A 1 194 ? 8.272 0.282 15.842 1.00 97.06 194 VAL A C 1
ATOM 1533 O O . VAL A 1 194 ? 9.446 0.126 16.169 1.00 97.06 194 VAL A O 1
ATOM 1536 N N . ASP A 1 195 ? 7.267 -0.330 16.476 1.00 97.88 195 ASP A N 1
ATOM 1537 C CA . ASP A 1 195 ? 7.455 -1.261 17.600 1.00 97.88 195 ASP A CA 1
ATOM 1538 C C . ASP A 1 195 ? 7.594 -2.715 17.133 1.00 97.88 195 ASP A C 1
ATOM 1540 O O . ASP A 1 195 ? 8.326 -3.503 17.734 1.00 97.88 195 ASP A O 1
ATOM 1544 N N . VAL A 1 196 ? 6.872 -3.086 16.070 1.00 98.38 196 VAL A N 1
ATOM 1545 C CA . VAL A 1 196 ? 6.927 -4.424 15.471 1.00 98.38 196 VAL A CA 1
ATOM 1546 C C . VAL A 1 196 ? 7.023 -4.303 13.962 1.00 98.38 196 VAL A C 1
ATOM 1548 O O . VAL A 1 196 ? 6.176 -3.683 13.326 1.00 98.38 196 VAL A O 1
ATOM 1551 N N . GLU A 1 197 ? 8.014 -4.961 13.375 1.00 97.69 197 GLU A N 1
ATOM 1552 C CA . GLU A 1 197 ? 8.238 -4.946 11.937 1.00 97.69 197 GLU A CA 1
ATOM 1553 C C . GLU A 1 197 ? 8.181 -6.363 11.357 1.00 97.69 197 GLU A C 1
ATOM 1555 O O . GLU A 1 197 ? 8.854 -7.275 11.835 1.00 97.69 197 GLU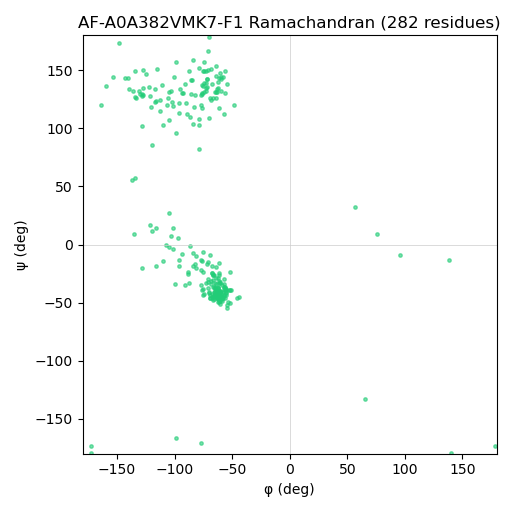 A O 1
ATOM 1560 N N . VAL A 1 198 ? 7.369 -6.552 10.317 1.00 98.44 198 VAL A N 1
ATOM 1561 C CA . VAL A 1 198 ? 7.208 -7.818 9.595 1.00 98.44 198 VAL A CA 1
ATOM 1562 C C . VAL A 1 198 ? 7.613 -7.610 8.135 1.00 98.44 198 VAL A C 1
ATOM 1564 O O . VAL A 1 198 ? 6.776 -7.346 7.271 1.00 98.44 198 VAL A O 1
ATOM 1567 N N . VAL A 1 199 ? 8.912 -7.742 7.857 1.00 97.75 199 VAL A N 1
ATOM 1568 C CA . VAL A 1 199 ? 9.488 -7.539 6.515 1.00 97.75 199 VAL A CA 1
ATOM 1569 C C . VAL A 1 199 ? 9.373 -8.812 5.673 1.00 97.75 199 VAL A C 1
ATOM 1571 O O . VAL A 1 199 ? 10.109 -9.774 5.898 1.00 97.75 199 VAL A O 1
ATOM 1574 N N . SER A 1 200 ? 8.435 -8.859 4.720 1.00 96.75 200 SER A N 1
ATOM 1575 C CA . SER A 1 200 ? 8.177 -10.049 3.881 1.00 96.75 200 SER A CA 1
ATOM 1576 C C . SER A 1 200 ? 7.180 -9.791 2.740 1.00 96.75 200 SER A C 1
ATOM 1578 O O . SER A 1 200 ? 6.748 -8.664 2.513 1.00 96.75 200 SER A O 1
ATOM 1580 N N . ASP A 1 201 ? 6.771 -10.838 2.006 1.00 96.44 201 ASP A N 1
ATOM 1581 C CA . ASP A 1 201 ? 5.556 -10.764 1.185 1.00 96.44 201 ASP A CA 1
ATOM 1582 C C . ASP A 1 201 ? 4.357 -10.392 2.060 1.00 96.44 201 ASP A C 1
ATOM 1584 O O . ASP A 1 201 ? 3.906 -11.196 2.868 1.00 96.44 201 ASP A O 1
ATOM 1588 N N . VAL A 1 202 ? 3.799 -9.195 1.857 1.00 97.38 202 VAL A N 1
ATOM 1589 C CA . VAL A 1 202 ? 2.671 -8.672 2.652 1.00 97.38 202 VAL A CA 1
ATOM 1590 C C . VAL A 1 202 ? 1.506 -9.664 2.720 1.00 97.38 202 VAL A C 1
ATOM 1592 O O . VAL A 1 202 ? 0.884 -9.841 3.763 1.00 97.38 202 VAL A O 1
ATOM 1595 N N . ALA A 1 203 ? 1.217 -10.358 1.616 1.00 97.12 203 ALA A N 1
ATOM 1596 C CA . ALA A 1 203 ? 0.170 -11.373 1.593 1.00 97.12 203 ALA A CA 1
ATOM 1597 C C . ALA A 1 203 ? 0.500 -12.602 2.457 1.00 97.12 203 ALA A C 1
ATOM 1599 O O . ALA A 1 203 ? -0.411 -13.172 3.049 1.00 97.12 203 ALA A O 1
ATOM 1600 N N . ASP A 1 204 ? 1.767 -13.016 2.512 1.00 97.81 204 ASP A N 1
ATOM 1601 C CA . ASP A 1 204 ? 2.226 -14.116 3.362 1.00 97.81 204 ASP A CA 1
ATOM 1602 C C . ASP A 1 204 ? 2.174 -13.727 4.843 1.00 97.81 204 ASP A C 1
ATOM 1604 O O . ASP A 1 204 ? 1.594 -14.463 5.635 1.00 97.81 204 ASP A O 1
ATOM 1608 N N . ALA A 1 205 ? 2.655 -12.530 5.200 1.00 98.50 205 ALA A N 1
ATOM 1609 C CA . ALA A 1 205 ? 2.542 -11.996 6.558 1.00 98.50 205 ALA A CA 1
ATOM 1610 C C . ALA A 1 205 ? 1.090 -11.979 7.050 1.00 98.50 205 ALA A C 1
ATOM 1612 O O . ALA A 1 205 ? 0.781 -12.533 8.103 1.00 98.50 205 ALA A O 1
ATOM 1613 N N . LEU A 1 206 ? 0.180 -11.394 6.265 1.00 98.62 206 LEU A N 1
ATOM 1614 C CA . LEU A 1 206 ? -1.238 -11.328 6.624 1.00 98.62 206 LEU A CA 1
ATOM 1615 C C . LEU A 1 206 ? -1.883 -12.714 6.684 1.00 98.62 206 LEU A C 1
ATOM 1617 O O . LEU A 1 206 ? -2.702 -12.965 7.564 1.00 98.62 206 LEU A O 1
ATOM 1621 N N . TRP A 1 207 ? -1.504 -13.626 5.785 1.00 98.50 207 TRP A N 1
ATOM 1622 C CA . TRP A 1 207 ? -1.969 -15.008 5.842 1.00 98.50 207 TRP A CA 1
ATOM 1623 C C . TRP A 1 207 ? -1.526 -15.696 7.139 1.00 98.50 207 TRP A C 1
ATOM 1625 O O . TRP A 1 207 ? -2.374 -16.254 7.831 1.00 98.50 207 TRP A O 1
ATOM 1635 N N . GLN A 1 208 ? -0.246 -15.608 7.512 1.00 98.62 208 GLN A N 1
ATOM 1636 C CA . GLN A 1 208 ? 0.257 -16.200 8.755 1.00 98.62 208 GLN A CA 1
ATOM 1637 C C . GLN A 1 208 ? -0.413 -15.587 9.997 1.00 98.62 208 GLN A C 1
ATOM 1639 O O . GLN A 1 208 ? -0.775 -16.317 10.918 1.00 98.62 208 GLN A O 1
ATOM 1644 N N . ILE A 1 209 ? -0.644 -14.268 10.008 1.00 98.62 209 ILE A N 1
ATOM 1645 C CA . ILE A 1 209 ? -1.406 -13.580 11.065 1.00 98.62 209 ILE A CA 1
ATOM 1646 C C . ILE A 1 209 ? -2.830 -14.151 11.160 1.00 98.62 209 ILE A C 1
ATOM 1648 O O . ILE A 1 209 ? -3.278 -14.511 12.248 1.00 98.62 209 ILE A O 1
ATOM 1652 N N . ASN A 1 210 ? -3.528 -14.281 10.028 1.00 98.31 210 ASN A N 1
ATOM 1653 C CA . ASN A 1 210 ? -4.878 -14.848 9.974 1.00 98.31 210 ASN A CA 1
ATOM 1654 C C . ASN A 1 210 ? -4.920 -16.295 10.484 1.00 98.31 210 ASN A C 1
ATOM 1656 O O . ASN A 1 210 ? -5.827 -16.641 11.238 1.00 98.31 210 ASN A O 1
ATOM 1660 N N . GLN A 1 211 ? -3.944 -17.127 10.105 1.00 98.19 211 GLN A N 1
ATOM 1661 C CA . GLN A 1 211 ? -3.827 -18.498 10.612 1.00 98.19 211 GLN A CA 1
ATOM 1662 C C . GLN A 1 211 ? -3.599 -18.520 12.124 1.00 98.19 211 GLN A C 1
ATOM 1664 O O . GLN A 1 211 ? -4.258 -19.271 12.833 1.00 98.19 211 GLN A O 1
ATOM 1669 N N . LEU A 1 212 ? -2.735 -17.648 12.646 1.00 97.62 212 LEU A N 1
ATOM 1670 C CA . LEU A 1 212 ? -2.466 -17.605 14.079 1.00 97.62 212 LEU A CA 1
ATOM 1671 C C . LEU A 1 212 ? -3.701 -17.177 14.893 1.00 97.62 212 LEU A C 1
ATOM 1673 O O . LEU A 1 212 ? -3.898 -17.670 16.007 1.00 97.62 212 LEU A O 1
ATOM 1677 N N . PHE A 1 213 ? -4.550 -16.303 14.342 1.00 97.44 213 PHE A N 1
ATOM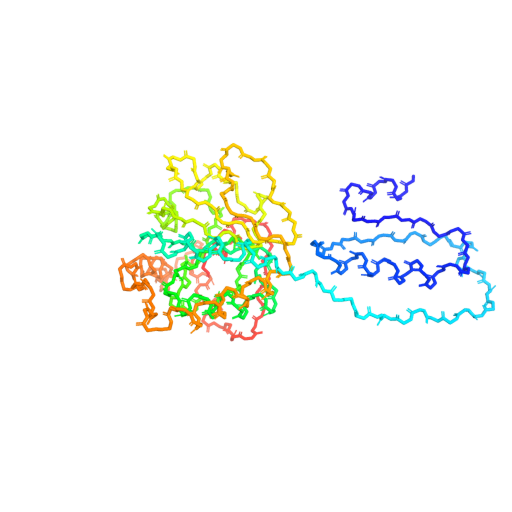 1678 C CA . PHE A 1 213 ? -5.856 -15.996 14.930 1.00 97.44 213 PHE A CA 1
ATOM 1679 C C . PHE A 1 213 ? -6.801 -17.203 14.920 1.00 97.44 213 PHE A C 1
ATOM 1681 O O . PHE A 1 213 ? -7.430 -17.473 15.944 1.00 97.44 213 PHE A O 1
ATOM 1688 N N . ASP A 1 214 ? -6.861 -17.953 13.819 1.00 95.44 214 ASP A N 1
ATOM 1689 C CA . ASP A 1 214 ? -7.681 -19.168 13.717 1.00 95.44 214 ASP A CA 1
ATOM 1690 C C . ASP A 1 214 ? -7.225 -20.275 14.674 1.00 95.44 214 ASP A C 1
ATOM 1692 O O . ASP A 1 214 ? -8.058 -20.943 15.282 1.00 95.44 214 ASP A O 1
ATOM 1696 N N . ASP A 1 215 ? -5.919 -20.441 14.860 1.00 95.69 215 ASP A N 1
ATOM 1697 C CA . ASP A 1 215 ? -5.377 -21.525 15.679 1.00 95.69 215 ASP A CA 1
ATOM 1698 C C . ASP A 1 215 ? -5.498 -21.254 17.183 1.00 95.69 215 ASP A C 1
ATOM 1700 O O . ASP A 1 215 ? -5.676 -22.182 17.973 1.00 95.69 215 ASP A O 1
ATOM 1704 N N . LYS A 1 216 ? -5.360 -19.991 17.609 1.00 94.00 216 LYS A N 1
ATOM 1705 C CA . LYS A 1 216 ? -5.217 -19.643 19.037 1.00 94.00 216 LYS A CA 1
ATOM 1706 C C . LYS A 1 216 ? -6.342 -18.797 19.614 1.00 94.00 216 LYS A C 1
ATOM 1708 O O . LYS A 1 216 ? -6.466 -18.720 20.837 1.00 94.00 216 LYS A O 1
ATOM 1713 N N . TYR A 1 217 ? -7.126 -18.134 18.768 1.00 93.31 217 TYR A N 1
ATOM 1714 C CA . TYR A 1 217 ? -8.071 -17.106 19.207 1.00 93.31 217 TYR A CA 1
ATOM 1715 C C . TYR A 1 217 ? -9.450 -17.225 18.564 1.00 93.31 217 TYR A C 1
ATOM 1717 O O . TYR A 1 217 ? -10.267 -16.336 18.781 1.00 93.31 217 TYR A O 1
ATOM 1725 N N . LYS A 1 218 ? -9.740 -18.315 17.842 1.00 91.38 218 LYS A N 1
ATOM 1726 C CA . LYS A 1 218 ? -11.008 -18.546 17.133 1.00 91.38 218 LYS A CA 1
ATOM 1727 C C . LYS A 1 218 ? -12.251 -18.216 17.958 1.00 91.38 218 LYS A C 1
ATOM 1729 O O . LYS A 1 218 ? -13.124 -17.506 17.475 1.00 91.38 218 LYS A O 1
ATOM 1734 N N . ASP A 1 219 ? -12.290 -18.666 19.210 1.00 92.12 219 ASP A N 1
ATOM 1735 C CA . ASP A 1 219 ? -13.445 -18.488 20.102 1.00 92.12 219 ASP A CA 1
ATOM 1736 C C . ASP A 1 219 ? -13.588 -17.056 20.651 1.00 92.12 219 ASP A C 1
ATOM 1738 O O . ASP A 1 219 ? -14.563 -16.741 21.327 1.00 92.12 219 ASP A O 1
ATOM 1742 N N . LYS A 1 220 ? -12.607 -16.185 20.388 1.00 89.12 220 LYS A N 1
ATOM 1743 C CA . LYS A 1 220 ? -12.590 -14.771 20.793 1.00 89.12 220 LYS A CA 1
ATOM 1744 C C . LYS A 1 220 ? -12.814 -13.818 19.616 1.00 89.12 220 LYS A C 1
ATOM 1746 O O . LYS A 1 220 ? -12.772 -12.609 19.818 1.00 89.12 220 LYS A O 1
ATOM 1751 N N . LEU A 1 221 ? -12.991 -14.336 18.399 1.00 90.75 221 LEU A N 1
ATOM 1752 C CA . LEU A 1 221 ? -13.236 -13.523 17.209 1.00 90.75 221 LEU A CA 1
ATOM 1753 C C . LEU A 1 221 ? -14.741 -13.193 17.075 1.00 90.75 221 LEU A C 1
ATOM 1755 O O . LEU A 1 221 ? -15.569 -14.075 17.305 1.00 90.75 221 LEU A O 1
ATOM 1759 N N . PRO A 1 222 ? -15.112 -11.973 16.642 1.00 90.75 222 PRO A N 1
ATOM 1760 C CA . PRO A 1 222 ? -14.232 -10.830 16.413 1.00 90.75 222 PRO A CA 1
ATOM 1761 C C . PRO A 1 222 ? -13.723 -10.214 17.720 1.00 90.75 222 PRO A C 1
ATOM 1763 O O . PRO A 1 222 ? -14.457 -10.108 18.697 1.00 90.75 222 PRO A O 1
ATOM 1766 N N . LEU A 1 223 ? -12.461 -9.774 17.717 1.00 87.06 223 LEU A N 1
ATOM 1767 C CA . LEU A 1 223 ? -11.823 -9.155 18.888 1.00 87.06 223 LEU A CA 1
ATOM 1768 C C . LEU A 1 223 ? -12.378 -7.755 19.180 1.00 87.06 223 LEU A C 1
ATOM 1770 O O . LEU A 1 223 ? -12.367 -7.309 20.325 1.00 87.06 223 LEU A O 1
ATOM 1774 N N . PHE A 1 224 ? -12.829 -7.052 18.139 1.00 91.38 224 PHE A N 1
ATOM 1775 C CA . PHE A 1 224 ? -13.235 -5.655 18.208 1.00 91.38 224 PHE A CA 1
ATOM 1776 C C . PHE A 1 224 ? -14.626 -5.460 17.611 1.00 91.38 224 PHE A C 1
ATOM 1778 O O . PHE A 1 224 ? -14.908 -5.859 16.482 1.00 91.38 224 PHE A O 1
ATOM 1785 N N . GLU A 1 225 ? -15.505 -4.790 18.353 1.00 84.69 225 GLU A N 1
ATOM 1786 C CA . GLU A 1 225 ? -16.847 -4.485 17.869 1.00 84.69 225 GLU A CA 1
ATOM 1787 C C . GLU A 1 225 ? -16.844 -3.317 16.874 1.00 84.69 225 GLU A C 1
ATOM 1789 O O . GLU A 1 225 ? -16.501 -2.173 17.192 1.00 84.69 225 GLU A O 1
ATOM 1794 N N . ILE A 1 226 ? -17.308 -3.601 15.658 1.00 75.50 226 ILE A N 1
ATOM 1795 C CA . ILE A 1 226 ? -17.424 -2.641 14.554 1.00 75.50 226 ILE A CA 1
ATOM 1796 C C . ILE A 1 226 ? -18.436 -1.528 14.883 1.00 75.50 226 ILE A C 1
ATOM 1798 O O . ILE A 1 226 ? -18.235 -0.379 14.469 1.00 75.50 226 ILE A O 1
ATOM 1802 N N . SER A 1 227 ? -19.504 -1.848 15.623 1.00 65.56 227 SER A N 1
ATOM 1803 C CA . SER A 1 227 ? -20.635 -0.961 15.956 1.00 65.56 227 SER A CA 1
ATOM 1804 C C . SER A 1 227 ? -20.191 0.338 16.638 1.00 65.56 227 SER A C 1
ATOM 1806 O O . SER A 1 227 ? -20.660 1.418 16.277 1.00 65.56 227 SER A O 1
ATOM 1808 N N . ASN A 1 228 ? -19.186 0.271 17.516 1.00 60.12 228 ASN A N 1
ATOM 1809 C CA . ASN A 1 228 ? -18.665 1.416 18.275 1.00 60.12 228 ASN A CA 1
ATOM 1810 C C . ASN A 1 228 ? -18.087 2.548 17.403 1.00 60.12 228 ASN A C 1
ATOM 1812 O O . ASN A 1 228 ? -17.913 3.671 17.876 1.00 60.12 228 ASN A O 1
ATOM 1816 N N . LYS A 1 229 ? -17.805 2.288 16.117 1.00 63.19 229 LYS A N 1
ATOM 1817 C CA . LYS A 1 229 ? -17.307 3.283 15.147 1.00 63.19 229 LYS A CA 1
ATOM 1818 C C . LYS A 1 229 ? -18.236 3.480 13.940 1.00 63.19 229 LYS A C 1
ATOM 1820 O O . LYS A 1 229 ? -17.847 4.128 12.969 1.00 63.19 229 LYS A O 1
ATOM 1825 N N . GLN A 1 230 ? -19.463 2.952 13.978 1.00 75.06 230 GLN A N 1
ATOM 1826 C CA . GLN A 1 230 ? -20.419 3.067 12.870 1.00 75.06 230 GLN A CA 1
ATOM 1827 C C . GLN A 1 230 ? -20.780 4.525 12.564 1.00 75.06 230 GLN A C 1
ATOM 1829 O O . GLN A 1 230 ? -20.754 4.925 11.400 1.00 75.06 230 GLN A O 1
ATOM 1834 N N . LYS A 1 231 ? -20.944 5.339 13.613 1.00 83.94 231 LYS A N 1
ATOM 1835 C CA . LYS A 1 231 ? -21.223 6.774 13.508 1.00 83.94 231 LYS A CA 1
ATOM 1836 C C . LYS A 1 231 ? -20.217 7.519 12.627 1.00 83.94 231 LYS A C 1
ATOM 1838 O O . LYS A 1 231 ? -20.613 8.378 11.857 1.00 83.94 231 LYS A O 1
ATOM 1843 N N . LEU A 1 232 ? -18.926 7.178 12.695 1.00 86.25 232 LEU A N 1
ATOM 1844 C CA . LEU A 1 232 ? -17.906 7.846 11.882 1.00 86.25 232 LEU A CA 1
ATOM 1845 C C . LEU A 1 232 ? -18.099 7.569 10.384 1.00 86.25 232 LEU A C 1
ATOM 1847 O O . LEU A 1 232 ? -18.071 8.488 9.567 1.00 86.25 232 LEU A O 1
ATOM 1851 N N . ARG A 1 233 ? -18.319 6.299 10.027 1.00 88.12 233 ARG A N 1
ATOM 1852 C CA . ARG A 1 233 ? -18.574 5.904 8.637 1.00 88.12 233 ARG A CA 1
ATOM 1853 C C . ARG A 1 233 ? -19.867 6.531 8.120 1.00 88.12 233 ARG A C 1
ATOM 1855 O O . ARG A 1 233 ? -19.889 6.996 6.984 1.00 88.12 233 ARG A O 1
ATOM 1862 N N . GLU A 1 234 ? -20.915 6.566 8.938 1.00 89.56 234 GLU A N 1
ATOM 1863 C CA . GLU A 1 234 ? -22.182 7.226 8.610 1.00 89.56 234 GLU A CA 1
ATOM 1864 C C . GLU A 1 234 ? -21.994 8.725 8.388 1.00 89.56 234 GLU A C 1
ATOM 1866 O O . GLU A 1 234 ? -22.436 9.222 7.361 1.00 89.56 234 GLU A O 1
ATOM 1871 N N . THR A 1 235 ? -21.264 9.428 9.261 1.00 89.31 235 THR A N 1
ATOM 1872 C CA . THR A 1 235 ? -20.947 10.853 9.076 1.00 89.31 235 THR A CA 1
ATOM 1873 C C . THR A 1 235 ? -20.298 11.112 7.717 1.00 89.31 235 THR A C 1
ATOM 1875 O O . THR A 1 235 ? -20.771 11.968 6.978 1.00 89.31 235 THR A O 1
ATOM 1878 N N . ILE A 1 236 ? -19.267 10.343 7.347 1.00 87.31 236 ILE A N 1
ATOM 1879 C CA . ILE A 1 236 ? -18.573 10.512 6.056 1.00 87.31 236 ILE A CA 1
ATOM 1880 C C . ILE A 1 236 ? -19.497 10.174 4.873 1.00 87.31 236 ILE A C 1
ATOM 1882 O O . ILE A 1 236 ? -19.443 10.816 3.825 1.00 87.31 236 ILE A O 1
ATOM 1886 N N . SER A 1 237 ? -20.356 9.166 5.029 1.00 88.94 237 SER A N 1
ATOM 1887 C CA . SER A 1 237 ? -21.300 8.755 3.980 1.00 88.94 237 SER A CA 1
ATOM 1888 C C . SER A 1 237 ? -22.405 9.791 3.773 1.00 88.94 237 SER A C 1
ATOM 1890 O O . SER A 1 237 ? -22.762 10.085 2.636 1.00 88.94 237 SER A O 1
ATOM 1892 N N . ASN A 1 238 ? -22.913 10.362 4.864 1.00 90.75 238 ASN A N 1
ATOM 1893 C CA . ASN A 1 238 ? -23.929 11.405 4.844 1.00 90.75 238 ASN A CA 1
ATOM 1894 C C . ASN A 1 238 ? -23.365 12.692 4.247 1.00 90.75 238 ASN A C 1
ATOM 1896 O O . ASN A 1 238 ? -24.015 13.277 3.395 1.00 90.75 238 ASN A O 1
ATOM 1900 N N . ASP A 1 239 ? -22.139 13.070 4.615 1.00 88.56 239 ASP A N 1
ATOM 1901 C CA . ASP A 1 239 ? -21.404 14.190 4.017 1.00 88.56 239 ASP A CA 1
ATOM 1902 C C . ASP A 1 239 ? -21.277 14.047 2.489 1.00 88.56 239 ASP A C 1
ATOM 1904 O O . ASP A 1 239 ? -21.525 14.999 1.757 1.00 88.56 239 ASP A O 1
ATOM 1908 N N . PHE A 1 240 ? -21.004 12.841 1.974 1.00 89.00 240 PHE A N 1
ATOM 1909 C CA . PHE A 1 240 ? -21.035 12.597 0.525 1.00 89.00 240 PHE A CA 1
ATOM 1910 C C . PHE A 1 240 ? -22.435 12.768 -0.083 1.00 89.00 240 PHE A C 1
ATOM 1912 O O . PHE A 1 240 ? -22.581 13.332 -1.165 1.00 89.00 240 PHE A O 1
ATOM 1919 N N . ALA A 1 241 ? -23.459 12.263 0.608 1.00 92.25 241 ALA A N 1
ATOM 1920 C CA . ALA A 1 241 ? -24.842 12.264 0.143 1.00 92.25 241 ALA A CA 1
ATOM 1921 C C . ALA A 1 241 ? -25.539 13.628 0.256 1.00 92.25 241 ALA A C 1
ATOM 1923 O O . ALA A 1 241 ? -26.596 13.805 -0.350 1.00 92.25 241 ALA A O 1
ATOM 1924 N N . MET A 1 242 ? -24.977 14.586 1.004 1.00 92.69 242 MET A N 1
ATOM 1925 C CA . MET A 1 242 ? -25.574 15.910 1.226 1.00 92.69 242 MET A CA 1
ATOM 1926 C C . MET A 1 242 ? -25.874 16.652 -0.077 1.00 92.69 242 MET A C 1
ATOM 1928 O O . MET A 1 242 ? -26.894 17.324 -0.175 1.00 92.69 242 MET A O 1
ATOM 1932 N N . GLU A 1 243 ? -25.012 16.500 -1.080 1.00 93.31 243 GLU A N 1
ATOM 1933 C CA . GLU A 1 243 ? -25.120 17.218 -2.352 1.00 93.31 243 GLU A CA 1
ATOM 1934 C C . GLU A 1 243 ? -25.702 16.351 -3.479 1.00 93.31 243 GLU A C 1
ATOM 1936 O O . GLU A 1 243 ? -25.605 16.722 -4.644 1.00 93.31 243 GLU A O 1
ATOM 1941 N N . LYS A 1 244 ? -26.311 15.194 -3.174 1.00 94.50 244 LYS A N 1
ATOM 1942 C CA . LYS A 1 244 ? -26.819 14.264 -4.203 1.00 94.50 244 LYS A CA 1
ATOM 1943 C C . LYS A 1 244 ? -27.910 14.873 -5.097 1.00 94.50 244 LYS A C 1
ATOM 1945 O O . LYS A 1 244 ? -27.986 14.557 -6.283 1.00 94.50 244 LYS A O 1
ATOM 1950 N N . ASP A 1 245 ? -28.726 15.764 -4.531 1.00 95.75 245 ASP A N 1
ATOM 1951 C CA . ASP A 1 245 ? -29.857 16.421 -5.197 1.00 95.75 245 ASP A CA 1
ATOM 1952 C C . ASP A 1 245 ? -29.531 17.873 -5.607 1.00 95.75 245 ASP A C 1
ATOM 1954 O O . ASP A 1 245 ? -30.424 18.602 -6.049 1.00 95.75 245 ASP A O 1
ATOM 1958 N N . ASP A 1 246 ? -28.270 18.311 -5.465 1.00 94.94 246 ASP A N 1
ATOM 1959 C CA . ASP A 1 246 ? -27.844 19.666 -5.826 1.00 94.94 246 ASP A CA 1
ATOM 1960 C C . ASP A 1 246 ? -28.006 19.920 -7.334 1.00 94.94 246 ASP A C 1
ATOM 1962 O O . ASP A 1 246 ? -27.640 19.095 -8.175 1.00 94.94 246 ASP A O 1
ATOM 1966 N N . LYS A 1 247 ? -28.573 21.082 -7.675 1.00 95.44 247 LYS A N 1
ATOM 1967 C CA . LYS A 1 247 ? -28.826 21.532 -9.058 1.00 95.44 247 LYS A CA 1
ATOM 1968 C C . LYS A 1 247 ? -28.127 22.860 -9.371 1.00 95.44 247 LYS A C 1
ATOM 1970 O O . LYS A 1 247 ? -28.522 23.555 -10.307 1.00 95.44 247 LYS A O 1
ATOM 1975 N N . SER A 1 248 ? -27.153 23.256 -8.550 1.00 95.88 248 SER A N 1
ATOM 1976 C CA . SER A 1 248 ? -26.487 24.553 -8.660 1.00 95.88 248 SER A CA 1
ATOM 1977 C C . SER A 1 248 ? -25.501 24.609 -9.836 1.00 95.88 248 SER A C 1
ATOM 1979 O O . SER A 1 248 ? -25.009 23.585 -10.316 1.00 95.88 248 SER A O 1
ATOM 1981 N N . PHE A 1 249 ? -25.215 25.826 -10.317 1.00 94.56 249 PHE A N 1
ATOM 1982 C CA . PHE A 1 249 ? -24.181 26.082 -11.319 1.00 94.56 249 PHE A CA 1
ATOM 1983 C C . PHE A 1 249 ? -23.225 27.188 -10.832 1.00 94.56 249 PHE A C 1
ATOM 1985 O O . PHE A 1 249 ? -23.704 28.263 -10.460 1.00 94.56 249 PHE A O 1
ATOM 1992 N N . PRO A 1 250 ? -21.894 26.971 -10.859 1.00 92.69 250 PRO A N 1
ATOM 1993 C CA . PRO A 1 250 ? -21.212 25.743 -11.283 1.00 92.69 250 PRO A CA 1
ATOM 1994 C C . PRO A 1 250 ? -21.451 24.567 -10.319 1.00 92.69 250 PRO A C 1
ATOM 1996 O O . PRO A 1 250 ? -21.657 24.771 -9.127 1.00 92.69 250 PRO A O 1
ATOM 1999 N N . MET A 1 251 ? -21.417 23.337 -10.846 1.00 94.25 251 MET A N 1
ATOM 2000 C CA . MET A 1 251 ? -21.676 22.125 -10.059 1.00 94.25 251 MET A CA 1
ATOM 2001 C C . MET A 1 251 ? -20.647 21.942 -8.941 1.00 94.25 251 MET A C 1
ATOM 2003 O O . MET A 1 251 ? -19.440 22.104 -9.148 1.00 94.25 251 MET A O 1
ATOM 2007 N N . LYS A 1 252 ? -21.117 21.504 -7.772 1.00 92.81 252 LYS A N 1
ATOM 2008 C CA . LYS A 1 252 ? -20.238 21.102 -6.671 1.00 92.81 252 LYS A CA 1
ATOM 2009 C C . LYS A 1 252 ? -19.542 19.767 -6.986 1.00 92.81 252 LYS A C 1
ATOM 2011 O O . LYS A 1 252 ? -20.186 18.854 -7.507 1.00 92.81 252 LYS A O 1
ATOM 2016 N N . PRO A 1 253 ? -18.264 19.578 -6.605 1.00 92.56 253 PRO A N 1
ATOM 2017 C CA . PRO A 1 253 ? -17.546 18.324 -6.853 1.00 92.56 253 PRO A CA 1
ATOM 2018 C C . PRO A 1 253 ? -18.229 17.072 -6.279 1.00 92.56 253 PRO A C 1
ATOM 2020 O O . PRO A 1 253 ? -18.225 16.031 -6.930 1.00 92.56 253 PRO A O 1
ATOM 2023 N N . GLN A 1 254 ? -18.846 17.166 -5.094 1.00 92.44 254 GLN A N 1
ATOM 2024 C CA . GLN A 1 254 ? -19.598 16.060 -4.479 1.00 92.44 254 GLN A CA 1
ATOM 2025 C C . GLN A 1 254 ? -20.744 15.581 -5.370 1.00 92.44 254 GLN A C 1
ATOM 2027 O O . GLN A 1 254 ? -20.870 14.379 -5.585 1.00 92.44 254 GLN A O 1
ATOM 2032 N N . LYS A 1 255 ? -21.519 16.512 -5.939 1.00 94.94 255 LYS A N 1
ATOM 2033 C CA . LYS A 1 255 ? -22.618 16.201 -6.857 1.00 94.94 255 LYS A CA 1
ATOM 2034 C C . LYS A 1 255 ? -22.117 15.476 -8.108 1.00 94.94 255 LYS A C 1
ATOM 2036 O O . LYS A 1 255 ? -22.639 14.422 -8.454 1.00 94.94 255 LYS A O 1
ATOM 2041 N N . VAL A 1 256 ? -21.053 15.990 -8.732 1.00 94.69 256 VAL A N 1
ATOM 2042 C CA . VAL A 1 256 ? -20.433 15.358 -9.914 1.00 94.69 256 VAL A CA 1
ATOM 2043 C C . VAL A 1 256 ? -19.986 13.926 -9.602 1.00 94.69 256 VAL A C 1
ATOM 2045 O O . VAL A 1 256 ? -20.246 13.009 -10.377 1.00 94.69 256 VAL A O 1
ATOM 2048 N N . LEU A 1 257 ? -19.335 13.709 -8.456 1.00 94.00 257 LEU A N 1
ATOM 2049 C CA . LEU A 1 257 ? -18.879 12.376 -8.055 1.00 94.00 257 LEU A CA 1
ATOM 2050 C C . LEU A 1 257 ? -20.014 11.439 -7.652 1.00 94.00 257 LEU A C 1
ATOM 2052 O O . LEU A 1 257 ? -19.886 10.233 -7.862 1.00 94.00 257 LEU A O 1
ATOM 2056 N N . TRP A 1 258 ? -21.094 11.967 -7.077 1.00 94.44 258 TRP A N 1
ATOM 2057 C CA . TRP A 1 258 ? -22.296 11.196 -6.785 1.00 94.44 258 TRP A CA 1
ATOM 2058 C C . TRP A 1 258 ? -22.883 10.625 -8.076 1.00 94.44 258 TRP A C 1
ATOM 2060 O O . TRP A 1 258 ? -23.052 9.415 -8.186 1.00 94.44 258 TRP A O 1
ATOM 2070 N N . ASP A 1 259 ? -23.080 11.468 -9.091 1.00 94.94 259 ASP A N 1
ATOM 2071 C CA . ASP A 1 259 ? -23.654 11.045 -10.373 1.00 94.94 259 ASP A CA 1
ATOM 2072 C C . ASP A 1 259 ? -22.756 10.056 -11.119 1.00 94.94 259 ASP A C 1
ATOM 2074 O O . ASP A 1 259 ? -23.235 9.051 -11.651 1.00 94.94 259 ASP A O 1
ATOM 2078 N N . ILE A 1 260 ? -21.437 10.287 -11.104 1.00 94.44 260 ILE A N 1
ATOM 2079 C CA . ILE A 1 260 ? -20.465 9.319 -11.629 1.00 94.44 260 ILE A CA 1
ATOM 2080 C C . ILE A 1 260 ? -20.611 7.985 -10.889 1.00 94.44 260 ILE A C 1
ATOM 2082 O O . ILE A 1 260 ? -20.660 6.937 -11.525 1.00 94.44 260 ILE A O 1
ATOM 2086 N N . ARG A 1 261 ? -20.706 7.995 -9.555 1.00 90.44 261 ARG A N 1
ATOM 2087 C CA . ARG A 1 261 ? -20.798 6.765 -8.760 1.00 90.44 261 ARG A CA 1
ATOM 2088 C C . ARG A 1 261 ? -22.079 5.978 -9.031 1.00 90.44 261 ARG A C 1
ATOM 2090 O O . ARG A 1 261 ? -21.986 4.760 -9.106 1.00 90.44 261 ARG A O 1
ATOM 2097 N N . GLU A 1 262 ? -23.217 6.649 -9.182 1.00 93.38 262 GLU A N 1
ATOM 2098 C CA . GLU A 1 262 ? -24.502 6.011 -9.515 1.00 93.38 262 GLU A CA 1
ATOM 2099 C C . GLU A 1 262 ? -24.505 5.412 -10.929 1.00 93.38 262 GLU A C 1
ATOM 2101 O O . GLU A 1 262 ? -25.236 4.463 -11.205 1.00 93.38 262 GLU A O 1
ATOM 2106 N N . THR A 1 263 ? -23.675 5.954 -11.824 1.00 95.19 263 THR A N 1
ATOM 2107 C CA . THR A 1 263 ? -23.575 5.496 -13.216 1.00 95.19 263 THR A CA 1
ATOM 2108 C C . THR A 1 263 ? -22.568 4.355 -13.388 1.00 95.19 263 THR A C 1
ATOM 2110 O O . THR A 1 263 ? -22.765 3.491 -14.240 1.00 95.19 263 THR A O 1
ATOM 2113 N N . LEU A 1 264 ? -21.484 4.342 -12.605 1.00 94.38 264 LEU A N 1
ATOM 2114 C CA . LEU A 1 264 ? -20.423 3.339 -12.716 1.00 94.38 264 LEU A CA 1
ATOM 2115 C C . LEU A 1 264 ? -20.837 1.987 -12.116 1.00 94.38 264 LEU A C 1
ATOM 2117 O O . LEU A 1 264 ? -21.217 1.884 -10.949 1.00 94.38 264 LEU A O 1
ATOM 2121 N N . GLY A 1 265 ? -20.644 0.921 -12.887 1.00 93.00 265 GLY A N 1
ATOM 2122 C CA . GLY A 1 265 ? -20.725 -0.457 -12.420 1.00 93.00 265 GLY A CA 1
ATOM 2123 C C . GLY A 1 265 ? -19.552 -0.856 -11.514 1.00 93.00 265 GLY A C 1
ATOM 2124 O O . GLY A 1 265 ? -18.506 -0.209 -11.458 1.00 93.00 265 GLY A O 1
ATOM 2125 N N . SER A 1 266 ? -19.687 -1.991 -10.819 1.00 88.62 266 SER A N 1
ATOM 2126 C CA . SER A 1 266 ? -18.668 -2.498 -9.881 1.00 88.62 266 SER A CA 1
ATOM 2127 C C . SER A 1 266 ? -17.327 -2.864 -10.527 1.00 88.62 266 SER A C 1
ATOM 2129 O O . SER A 1 266 ? -16.330 -3.013 -9.823 1.00 88.62 266 SER A O 1
ATOM 2131 N N . SER A 1 267 ? -17.319 -3.078 -11.843 1.00 91.06 267 SER A N 1
ATOM 2132 C CA . SER A 1 267 ? -16.137 -3.449 -12.626 1.00 91.06 267 SER A CA 1
ATOM 2133 C C . SER A 1 267 ? -15.587 -2.294 -13.460 1.00 91.06 267 SER A C 1
ATOM 2135 O O . SER A 1 267 ? -14.566 -2.473 -14.125 1.00 91.06 267 SER A O 1
ATOM 2137 N N . ASP A 1 268 ? -16.235 -1.129 -13.418 1.00 94.50 268 ASP A N 1
ATOM 2138 C CA . ASP A 1 268 ? -15.793 0.032 -14.173 1.00 94.50 268 ASP A CA 1
ATOM 2139 C C . ASP A 1 268 ? -14.565 0.667 -13.517 1.00 94.50 268 ASP A C 1
ATOM 2141 O O . ASP A 1 268 ? -14.373 0.633 -12.297 1.00 94.50 268 ASP A O 1
ATOM 2145 N N . ILE A 1 269 ? -13.715 1.266 -14.349 1.00 92.19 269 ILE A N 1
ATOM 2146 C CA . ILE A 1 269 ? -12.455 1.869 -13.922 1.00 92.19 269 ILE A CA 1
ATOM 2147 C C . ILE A 1 269 ? -12.599 3.387 -13.962 1.00 92.19 269 ILE A C 1
ATOM 2149 O O . ILE A 1 269 ? -12.815 3.972 -15.020 1.00 92.19 269 ILE A O 1
ATOM 2153 N N . LEU A 1 270 ? -12.418 4.027 -12.807 1.00 91.88 270 LEU A N 1
ATOM 2154 C CA . LEU A 1 270 ? -12.292 5.477 -12.704 1.00 91.88 270 LEU A CA 1
ATOM 2155 C C . LEU A 1 270 ? -10.810 5.860 -12.677 1.00 91.88 270 LEU A C 1
ATOM 2157 O O . LEU A 1 270 ? -10.077 5.449 -11.777 1.00 91.88 270 LEU A O 1
ATOM 2161 N N . LEU A 1 271 ? -10.389 6.682 -13.635 1.00 93.56 271 LEU A N 1
ATOM 2162 C CA . LEU A 1 271 ? -9.064 7.297 -13.662 1.00 93.56 271 LEU A CA 1
ATOM 2163 C C . LEU A 1 271 ? -9.193 8.769 -13.258 1.00 93.56 271 LEU A C 1
ATOM 2165 O O . LEU A 1 271 ? -10.048 9.480 -13.779 1.00 93.56 271 LEU A O 1
ATOM 2169 N N . SER A 1 272 ? -8.353 9.218 -12.327 1.00 92.38 272 SER A N 1
ATOM 2170 C CA . SER A 1 272 ? -8.297 10.616 -11.888 1.00 92.38 272 SER A CA 1
ATOM 2171 C C . SER A 1 272 ? -6.938 11.202 -12.220 1.00 92.38 272 SER A C 1
ATOM 2173 O O . SER A 1 272 ? -5.913 10.600 -11.896 1.00 92.38 272 SER A O 1
ATOM 2175 N N . ASP A 1 273 ? -6.945 12.403 -12.789 1.00 93.44 273 ASP A N 1
ATOM 2176 C CA . ASP A 1 273 ? -5.741 13.213 -12.937 1.00 93.44 273 ASP A CA 1
ATOM 2177 C C . ASP A 1 273 ? -5.377 13.878 -11.590 1.00 93.44 273 ASP A C 1
ATOM 2179 O O . ASP A 1 273 ? -5.944 13.566 -10.532 1.00 93.44 273 ASP A O 1
ATOM 2183 N N . VAL A 1 274 ? -4.410 14.793 -11.604 1.00 90.94 274 VAL A N 1
ATOM 2184 C CA . VAL A 1 274 ? -3.983 15.572 -10.447 1.00 90.94 274 VAL A CA 1
ATOM 2185 C C . VAL A 1 274 ? -4.590 16.972 -10.516 1.00 90.94 274 VAL A C 1
ATOM 2187 O O . VAL A 1 274 ? -4.335 17.761 -11.416 1.00 90.94 274 VAL A O 1
ATOM 2190 N N . GLY A 1 275 ? -5.382 17.309 -9.504 1.00 91.06 275 GLY A N 1
ATOM 2191 C CA . GLY A 1 275 ? -5.964 18.634 -9.318 1.00 91.06 275 GLY A CA 1
ATOM 2192 C C . GLY A 1 275 ? -6.858 18.655 -8.084 1.00 91.06 275 GLY A C 1
ATOM 2193 O O . GLY A 1 275 ? -6.938 17.664 -7.359 1.00 91.06 275 GLY A O 1
ATOM 2194 N N . ALA A 1 276 ? -7.581 19.751 -7.848 1.00 89.44 276 ALA A N 1
ATOM 2195 C CA . ALA A 1 276 ? -8.498 19.840 -6.704 1.00 89.44 276 ALA A CA 1
ATOM 2196 C C . ALA A 1 276 ? -9.561 18.720 -6.708 1.00 89.44 276 ALA A C 1
ATOM 2198 O O . ALA A 1 276 ? -9.922 18.199 -5.654 1.00 89.44 276 ALA A O 1
ATOM 2199 N N . HIS A 1 277 ? -10.007 18.286 -7.893 1.00 90.31 277 HIS A N 1
ATOM 2200 C CA . HIS A 1 277 ? -10.954 17.179 -8.058 1.00 90.31 277 HIS A CA 1
ATOM 2201 C C . HIS A 1 277 ? -10.425 15.843 -7.502 1.00 90.31 277 HIS A C 1
ATOM 2203 O O . HIS A 1 277 ? -11.205 15.071 -6.948 1.00 90.31 277 HIS A O 1
ATOM 2209 N N . LYS A 1 278 ? -9.106 15.594 -7.568 1.00 91.00 278 LYS A N 1
ATOM 2210 C CA . LYS A 1 278 ? -8.471 14.376 -7.037 1.00 91.00 278 LYS A CA 1
ATOM 2211 C C . LYS A 1 278 ? -8.768 14.189 -5.553 1.00 91.00 278 LYS A C 1
ATOM 2213 O O . LYS A 1 278 ? -8.969 13.065 -5.113 1.00 91.00 278 LYS A O 1
ATOM 2218 N N . MET A 1 279 ? -8.810 15.276 -4.783 1.00 89.62 279 MET A N 1
ATOM 2219 C CA . MET A 1 279 ? -9.084 15.221 -3.344 1.00 89.62 279 MET A CA 1
ATOM 2220 C C . MET A 1 279 ? -10.487 14.677 -3.068 1.00 89.62 279 MET A C 1
ATOM 2222 O O . MET A 1 279 ? -10.669 13.836 -2.190 1.00 89.62 279 MET A O 1
ATOM 2226 N N . TRP A 1 280 ? -11.463 15.089 -3.876 1.00 89.69 280 TRP A N 1
ATOM 2227 C CA . TRP A 1 280 ? -12.836 14.607 -3.796 1.00 89.69 280 TRP A CA 1
ATOM 2228 C C . TRP A 1 280 ? -12.959 13.140 -4.234 1.00 89.69 280 TRP A C 1
ATOM 2230 O O . TRP A 1 280 ? -13.598 12.353 -3.538 1.00 89.69 280 TRP A O 1
ATOM 2240 N N . VAL A 1 281 ? -12.291 12.752 -5.331 1.00 91.19 281 VAL A N 1
ATOM 2241 C CA . VAL A 1 281 ? -12.233 11.351 -5.803 1.00 91.19 281 VAL A CA 1
ATOM 2242 C C . VAL A 1 281 ? -11.561 10.445 -4.767 1.00 91.19 281 VAL A C 1
ATOM 2244 O O . VAL A 1 281 ? -11.978 9.310 -4.538 1.00 91.19 281 VAL A O 1
ATOM 2247 N N . ALA A 1 282 ? -10.500 10.933 -4.126 1.00 88.75 282 ALA A N 1
ATOM 2248 C CA . ALA A 1 282 ? -9.792 10.178 -3.109 1.00 88.75 282 ALA A CA 1
ATOM 2249 C C . ALA A 1 282 ? -10.675 9.966 -1.874 1.00 88.75 282 ALA A C 1
ATOM 2251 O O . ALA A 1 282 ? -10.813 8.825 -1.432 1.00 88.75 282 ALA A O 1
ATOM 2252 N N . ARG A 1 283 ? -11.326 11.028 -1.376 1.00 85.38 283 ARG A N 1
ATOM 2253 C CA . ARG A 1 283 ? -12.204 11.002 -0.193 1.00 85.38 283 ARG A CA 1
ATOM 2254 C C . ARG A 1 283 ? -13.334 9.978 -0.312 1.00 85.38 283 ARG A C 1
ATOM 2256 O O . ARG A 1 283 ? -13.560 9.217 0.627 1.00 85.38 283 ARG A O 1
ATOM 2263 N N . TYR A 1 284 ? -14.018 9.945 -1.459 1.00 81.38 284 TYR A N 1
ATOM 2264 C CA . TYR A 1 284 ? -15.235 9.156 -1.673 1.00 81.38 284 TYR A CA 1
ATOM 2265 C C . TYR A 1 284 ? -15.002 8.012 -2.663 1.00 81.38 284 TYR A C 1
ATOM 2267 O O . TYR A 1 284 ? -15.022 6.833 -2.236 1.00 81.38 284 TYR A O 1
#

Organism: NCBI:txid408172

Solvent-accessible surface area (backbone atoms only — not comparable to full-atom values): 16117 Å² total; per-residue (Å²): 110,72,52,73,72,44,41,91,76,30,82,43,58,45,72,53,90,51,65,92,44,48,50,59,52,53,47,47,38,54,56,58,22,70,36,86,79,64,48,47,51,44,75,45,74,45,68,77,42,72,70,55,88,68,86,83,71,80,74,61,75,90,74,89,77,85,71,56,67,44,54,69,66,42,42,49,52,44,51,53,53,58,70,73,40,89,38,53,33,33,38,29,12,50,54,24,40,41,72,63,21,15,54,27,49,47,52,42,27,67,48,35,31,40,38,34,33,14,27,63,68,6,58,69,24,55,52,81,86,40,86,45,37,48,51,36,47,66,75,91,71,96,49,78,56,52,55,59,51,59,68,22,45,22,40,39,31,29,20,59,51,61,89,62,49,57,40,65,80,59,35,61,92,49,90,48,49,27,33,39,31,18,74,54,78,82,71,91,46,95,43,48,66,68,76,35,66,40,55,13,34,49,33,49,38,38,42,53,44,46,49,52,39,59,78,76,38,52,94,55,55,53,73,35,75,55,71,88,54,44,66,60,47,48,52,58,51,48,62,51,54,71,33,63,82,64,84,61,85,79,71,55,70,53,29,59,51,42,57,50,55,76,68,51,55,98,84,60,85,87,85,76,71,91,54,79,65,33,58,56,63,48,50,104

Secondary structure (DSSP, 8-state):
-HHHHHGGG-SEEEE---GGGHHHHHHHHHHHHHSSSP--EEEE--HHHHT---PPPPP---PPPPPPPPPHHHHHHHHHHHHH-SS-EEEE-GGGGSHHHHHHHHHHHHHH---EEE-TTTTTSS-TTSTTEEEE---SS--HHHHHHHT-SEEEEES--TTTS-GGGTTSSS--EEEEEESSPPPP-TT---SEEEES-HHHHHHHHHHHHHHHSGGG-SSS-GGGGHHHHHHHHHHHHTTTT---SSPPHHHHHHHHHHH--TT------SSHHHHHHHH-

Mean predicted aligned error: 4.91 Å

InterPro domains:
  IPR012000 Thiamine pyrophosphate enzyme, central domain [PF00205] (75-208)
  IPR029035 DHS-like NAD/FAD-binding domain superfamily [SSF52467] (68-264)
  IPR029061 Thiamin diphosphate-binding fold [SSF52518] (3-55)
  IPR045229 Thiamine pyrophosphate enzyme [PTHR18968] (3-284)

pLDDT: mean 92.46, std 6.4, range [60.12, 98.75]

Foldseek 3Di:
DVQVVCVVQFQEEDEDPALQCVLVVVLVQVVSQPPPVHGHYYYHYDPVRVPDDDDDDDRDDDDDDDWFAWDPVLLVVVLVQLLPWDQEAEEFELLLQPPLNLVLVLLLCQFQVHAYEYQLNRPNSYDLPDLSYLAYDDDPDPDLSLVSLQPTQEYEYQQDDCVSPPLCRRQVPDHHAYEAEHCDDDDDDPSDDHPGYTRINSSNSSVSNSVVCVVPPNVCTNVDDSVVCSVSSVVLVVVLCVCCPPPDPPHDLSNVVNVVVVPDDPPDDDDDDDDPSSVVVRSD

Sequence (284 aa):
DSIRMLRPISKWGHSIYKPETIPEMVRKAFKIAEQEKPGVTILELPEDIAKKEVISKEIIEPRKTRRAAADHKAVKAAVEAIINAKKPIILSGNGAVRKRASNQLRLLAEKTGIRVVNTFMGKGAVSRSDPHCLYTIGLQGQDHVNAALYHADLVIAIGYDLVEYAPKLWNKETKKTIIHIDFWPAEIDEDYIVDVEVVSDVADALWQINQLFDDKYKDKLPLFEISNKQKLRETISNDFAMEKDDKSFPMKPQKVLWDIRETLGSSDILLSDVGAHKMWVARY

Radius of gyration: 22.51 Å; Cα contacts (8 Å, |Δi|>4): 464; chains: 1; bounding box: 57×48×61 Å